Protein AF-A0A1Y4QYX8-F1 (afdb_monomer)

Foldseek 3Di:
DDDDPPPPPDDDDDDDDDDDDDDDPPPPVVVVVVVVLVVVLVVLLVVLLVQLCQQAPDPVSQWGAFPDDPVSLVVSVVSLVPRDDDPVCVVSSVVSVVSSVVSNLLVVLQVLLLQQFPGRQDGHLRGNPLTAGDPPDAPVSLVPRDQDPDPGPSSVSSVVSSVVSNQLNVLLVQLVVLLVVCVVPLEPVSLVSNVVSLVSHSDPVSSVVSVVSSVVSVVVNVVVVVVVVVVVVVVVVVVVVVVVVVVVPPDDDDDDDDDDDDDDDDDDDDDDDDDDDDDDDDDDDDDDYDDDDDDDDDDDDDDDDDDDDDDDDDDDDDDDDDDDDDDDDDDDDDDDDDDDDDDDDDD

Radius of gyration: 46.56 Å; Cα contacts (8 Å, |Δi|>4): 202; chains: 1; bounding box: 125×75×130 Å

Structure (mmCIF, N/CA/C/O backbone):
data_AF-A0A1Y4QYX8-F1
#
_entry.id   AF-A0A1Y4QYX8-F1
#
loop_
_atom_site.group_PDB
_atom_site.id
_atom_site.type_symbol
_atom_site.label_atom_id
_atom_site.label_alt_id
_atom_site.label_comp_id
_atom_site.label_asym_id
_atom_site.label_entity_id
_atom_site.label_seq_id
_atom_site.pdbx_PDB_ins_code
_atom_site.Cartn_x
_atom_site.Cartn_y
_atom_site.Cartn_z
_atom_site.occupancy
_atom_site.B_iso_or_equiv
_atom_site.auth_seq_id
_atom_site.auth_comp_id
_atom_site.auth_asym_id
_atom_site.auth_atom_id
_atom_site.pdbx_PDB_model_num
ATOM 1 N N . MET A 1 1 ? -15.051 -20.373 -19.021 1.00 32.06 1 MET A N 1
ATOM 2 C CA . MET A 1 1 ? -13.820 -20.565 -18.221 1.00 32.06 1 MET A CA 1
ATOM 3 C C . MET A 1 1 ? -12.663 -19.912 -18.971 1.00 32.06 1 MET A C 1
ATOM 5 O O . MET A 1 1 ? -12.301 -20.395 -20.036 1.00 32.06 1 MET A O 1
ATOM 9 N N . LYS A 1 2 ? -12.168 -18.753 -18.515 1.00 32.97 2 LYS A N 1
ATOM 10 C CA . LYS A 1 2 ? -11.068 -18.030 -19.179 1.00 32.97 2 LYS A CA 1
ATOM 11 C C . LYS A 1 2 ? -9.738 -18.603 -18.675 1.00 32.97 2 LYS A C 1
ATOM 13 O O . LYS A 1 2 ? -9.520 -18.661 -17.470 1.00 32.97 2 LYS A O 1
ATOM 18 N N . LYS A 1 3 ? -8.907 -19.108 -19.592 1.00 33.44 3 LYS A N 1
ATOM 19 C CA . LYS A 1 3 ? -7.617 -19.747 -19.292 1.00 33.44 3 LYS A CA 1
ATOM 20 C C . LYS A 1 3 ? -6.606 -18.681 -18.856 1.00 33.44 3 LYS A C 1
ATOM 22 O O . LYS A 1 3 ? -6.253 -17.813 -19.647 1.00 33.44 3 LYS A O 1
ATOM 27 N N . ASN A 1 4 ? -6.138 -18.767 -17.614 1.00 32.75 4 ASN A N 1
ATOM 28 C CA . ASN A 1 4 ? -5.045 -17.943 -17.101 1.00 32.75 4 ASN A CA 1
ATOM 29 C C . ASN A 1 4 ? -3.715 -18.590 -17.505 1.00 32.75 4 ASN A C 1
ATOM 31 O O . ASN A 1 4 ? -3.192 -19.445 -16.789 1.00 32.75 4 ASN A O 1
ATOM 35 N N . THR A 1 5 ? -3.185 -18.216 -18.668 1.00 34.97 5 THR A N 1
ATOM 36 C CA . THR A 1 5 ? -1.843 -18.630 -19.091 1.00 34.97 5 THR A CA 1
ATOM 37 C C . THR A 1 5 ? -0.822 -17.921 -18.206 1.00 34.97 5 THR A C 1
ATOM 39 O O . THR A 1 5 ? -0.594 -16.721 -18.339 1.00 34.97 5 THR A O 1
ATOM 42 N N . LYS A 1 6 ? -0.235 -18.660 -17.261 1.00 32.75 6 LYS A N 1
ATOM 43 C CA . LYS A 1 6 ? 0.924 -18.214 -16.487 1.00 32.75 6 LYS A CA 1
ATOM 44 C C . LYS A 1 6 ? 2.102 -18.107 -17.456 1.00 32.75 6 LYS A C 1
ATOM 46 O O . LYS A 1 6 ? 2.658 -19.125 -17.857 1.00 32.75 6 LYS A O 1
ATOM 51 N N . ILE A 1 7 ? 2.430 -16.892 -17.885 1.00 34.88 7 ILE A N 1
ATOM 52 C CA . ILE A 1 7 ? 3.626 -16.630 -18.686 1.00 34.88 7 ILE A CA 1
ATOM 53 C C . ILE A 1 7 ? 4.808 -16.720 -17.723 1.00 34.88 7 ILE A C 1
ATOM 55 O O . ILE A 1 7 ? 5.073 -15.796 -16.961 1.00 34.88 7 ILE A O 1
ATOM 59 N N . ALA A 1 8 ? 5.476 -17.872 -17.712 1.00 35.09 8 ALA A N 1
ATOM 60 C CA . ALA A 1 8 ? 6.787 -18.005 -17.100 1.00 35.09 8 ALA A CA 1
ATOM 61 C C . ALA A 1 8 ? 7.763 -17.147 -17.917 1.00 35.09 8 ALA A C 1
ATOM 63 O O . ALA A 1 8 ? 8.073 -17.468 -19.065 1.00 35.09 8 ALA A O 1
ATOM 64 N N . VAL A 1 9 ? 8.192 -16.018 -17.353 1.00 37.56 9 VAL A N 1
ATOM 65 C CA . VAL A 1 9 ? 9.172 -15.125 -17.976 1.00 37.56 9 VAL A CA 1
ATOM 66 C C . VAL A 1 9 ? 10.549 -15.776 -17.840 1.00 37.56 9 VAL A C 1
ATOM 68 O O . VAL A 1 9 ? 11.230 -15.647 -16.829 1.00 37.56 9 VAL A O 1
ATOM 71 N N . VAL A 1 10 ? 10.943 -16.545 -18.854 1.00 34.22 10 VAL A N 1
ATOM 72 C CA . VAL A 1 10 ? 12.311 -17.055 -18.994 1.00 34.22 10 VAL A CA 1
ATOM 73 C C . VAL A 1 10 ? 13.139 -15.959 -19.667 1.00 34.22 10 VAL A C 1
ATOM 75 O O . VAL A 1 10 ? 13.038 -15.740 -20.874 1.00 34.22 10 VAL A O 1
ATOM 78 N N . VAL A 1 11 ? 13.930 -15.231 -18.877 1.00 43.28 11 VAL A N 1
ATOM 79 C CA . VAL A 1 11 ? 14.851 -14.188 -19.357 1.00 43.28 11 VAL A CA 1
ATOM 80 C C . VAL A 1 11 ? 16.106 -14.855 -19.936 1.00 43.28 11 VAL A C 1
ATOM 82 O O . VAL A 1 11 ? 17.064 -15.147 -19.222 1.00 43.28 11 VAL A O 1
ATOM 85 N N . GLY A 1 12 ? 16.085 -15.137 -21.241 1.00 32.97 12 GLY A N 1
ATOM 86 C CA . GLY A 1 12 ? 17.238 -15.636 -21.994 1.00 32.97 12 GLY A CA 1
ATOM 87 C C . GLY A 1 12 ? 18.213 -14.511 -22.349 1.00 32.97 12 GLY A C 1
ATOM 88 O O . GLY A 1 12 ? 17.891 -13.636 -23.146 1.00 32.97 12 GLY A O 1
ATOM 89 N N . LEU A 1 13 ? 19.408 -14.549 -21.758 1.00 39.84 13 LEU A N 1
ATOM 90 C CA . LEU A 1 13 ? 20.518 -13.619 -21.986 1.00 39.84 13 LEU A CA 1
ATOM 91 C C . LEU A 1 13 ? 21.367 -14.146 -23.162 1.00 39.84 13 LEU A C 1
ATOM 93 O O . LEU A 1 13 ? 22.088 -15.127 -22.997 1.00 39.84 13 LEU A O 1
ATOM 97 N N . VAL A 1 14 ? 21.283 -13.532 -24.346 1.00 43.75 14 VAL A N 1
ATOM 98 C CA . VAL A 1 14 ? 22.173 -13.853 -25.481 1.00 43.75 14 VAL A CA 1
ATOM 99 C C . VAL A 1 14 ? 23.228 -12.758 -25.601 1.00 43.75 14 VAL A C 1
ATOM 101 O O . VAL A 1 14 ? 22.951 -11.649 -26.052 1.00 43.75 14 VAL A O 1
ATOM 104 N N . VAL A 1 15 ? 24.450 -13.071 -25.168 1.00 42.69 15 VAL A N 1
ATOM 105 C CA . VAL A 1 15 ? 25.626 -12.204 -25.301 1.00 42.69 15 VAL A CA 1
ATOM 106 C C . VAL A 1 15 ? 26.235 -12.432 -26.684 1.00 42.69 15 VAL A C 1
ATOM 108 O O . VAL A 1 15 ? 26.889 -13.445 -26.918 1.00 42.69 15 VAL A O 1
ATOM 111 N N . LEU A 1 16 ? 26.036 -11.495 -27.613 1.00 42.72 16 LEU A N 1
ATOM 112 C CA . LEU A 1 16 ? 26.807 -11.463 -28.859 1.00 42.72 16 LEU A CA 1
ATOM 113 C C . LEU A 1 16 ? 28.163 -10.794 -28.594 1.00 42.72 16 LEU A C 1
ATOM 115 O O . LEU A 1 16 ? 28.284 -9.564 -28.597 1.00 42.72 16 LEU A O 1
ATOM 119 N N . LEU A 1 17 ? 29.160 -11.641 -28.329 1.00 49.56 17 LEU A N 1
ATOM 120 C CA . LEU A 1 17 ? 30.585 -11.329 -28.404 1.00 49.56 17 LEU A CA 1
ATOM 121 C C . LEU A 1 17 ? 30.997 -11.209 -29.878 1.00 49.56 17 LEU A C 1
ATOM 123 O O . LEU A 1 17 ? 30.692 -12.088 -30.681 1.00 49.56 17 LEU A O 1
ATOM 127 N N . GLY A 1 18 ? 31.728 -10.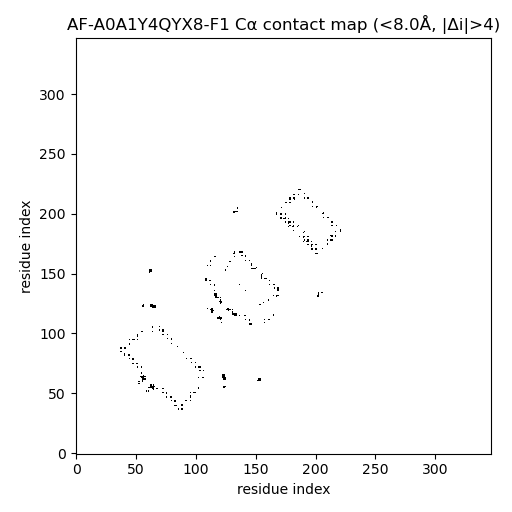150 -30.215 1.00 39.44 18 GLY A N 1
ATOM 128 C CA . GLY A 1 18 ? 32.409 -10.001 -31.498 1.00 39.44 18 GLY A CA 1
ATOM 129 C C . GLY A 1 18 ? 33.732 -9.277 -31.289 1.00 39.44 18 GLY A C 1
ATOM 130 O O . GLY A 1 18 ? 33.742 -8.074 -31.047 1.00 39.44 18 GLY A O 1
ATOM 131 N N . ALA A 1 19 ? 34.825 -10.038 -31.322 1.00 41.91 19 ALA A N 1
ATOM 132 C CA . ALA A 1 19 ? 36.205 -9.588 -31.192 1.00 41.91 19 ALA A CA 1
ATOM 133 C C . ALA A 1 19 ? 36.892 -9.484 -32.569 1.00 41.91 19 ALA A C 1
ATOM 135 O O . ALA A 1 19 ? 36.646 -10.321 -33.429 1.00 41.91 19 ALA A O 1
ATOM 136 N N . GLY A 1 20 ? 37.831 -8.535 -32.702 1.00 38.88 20 GLY A N 1
ATOM 137 C CA . GLY A 1 20 ? 39.150 -8.776 -33.316 1.00 38.88 20 GLY A CA 1
ATOM 138 C C . GLY A 1 20 ? 39.404 -8.427 -34.797 1.00 38.88 20 GLY A C 1
ATOM 139 O O . GLY A 1 20 ? 38.989 -9.159 -35.682 1.00 38.88 20 GLY A O 1
ATOM 140 N N . GLY A 1 21 ? 40.273 -7.421 -35.021 1.00 32.56 21 GLY A N 1
ATOM 141 C CA . GLY A 1 21 ? 41.549 -7.585 -35.757 1.00 32.56 21 GLY A CA 1
ATOM 142 C C . GLY A 1 21 ? 41.679 -7.113 -37.224 1.00 32.56 21 GLY A C 1
ATOM 143 O O . GLY A 1 21 ? 40.967 -7.593 -38.094 1.00 32.56 21 GLY A O 1
ATOM 144 N N . GLY A 1 22 ? 42.701 -6.278 -37.512 1.00 32.69 22 GLY A N 1
ATOM 145 C CA . GLY A 1 22 ? 43.362 -6.189 -38.837 1.00 32.69 22 GLY A CA 1
ATOM 146 C C . GLY A 1 22 ? 43.593 -4.779 -39.415 1.00 32.69 22 GLY A C 1
ATOM 147 O O . GLY A 1 22 ? 42.699 -4.194 -40.014 1.00 32.69 22 GLY A O 1
ATOM 148 N N . PHE A 1 23 ? 44.811 -4.247 -39.272 1.00 45.06 23 PHE A N 1
ATOM 149 C CA . PHE A 1 23 ? 45.269 -2.913 -39.698 1.00 45.06 23 PHE A CA 1
ATOM 150 C C . PHE A 1 23 ? 45.708 -2.938 -41.181 1.00 45.06 23 PHE A C 1
ATOM 152 O O . PHE A 1 23 ? 46.598 -3.713 -41.520 1.00 45.06 23 PHE A O 1
ATOM 159 N N . GLY A 1 24 ? 45.124 -2.114 -42.070 1.00 38.91 24 GLY A N 1
ATOM 160 C CA . GLY A 1 24 ? 45.625 -2.014 -43.459 1.00 38.91 24 GLY A CA 1
ATOM 161 C C . GLY A 1 24 ? 44.764 -1.340 -44.542 1.00 38.91 24 GLY A C 1
ATOM 162 O O . GLY A 1 24 ? 45.222 -1.254 -45.675 1.00 38.91 24 GLY A O 1
ATOM 163 N N . TYR A 1 25 ? 43.550 -0.846 -44.246 1.00 39.94 25 TYR A N 1
ATOM 164 C CA . TYR A 1 25 ? 42.665 -0.202 -45.246 1.00 39.94 25 TYR A CA 1
ATOM 165 C C . TYR A 1 25 ? 41.899 0.999 -44.633 1.00 39.94 25 TYR A C 1
ATOM 167 O O . TYR A 1 25 ? 40.693 0.982 -44.409 1.00 39.94 25 TYR A O 1
ATOM 175 N N . TYR A 1 26 ? 42.636 2.032 -44.225 1.00 47.34 26 TYR A N 1
ATOM 176 C CA . TYR A 1 26 ? 42.363 2.770 -42.979 1.00 47.34 26 TYR A CA 1
ATOM 177 C C . TYR A 1 26 ? 41.151 3.734 -42.934 1.00 47.34 26 TYR A C 1
ATOM 179 O O . TYR A 1 26 ? 40.677 4.002 -41.833 1.00 47.34 26 TYR A O 1
ATOM 187 N N . ASN A 1 27 ? 40.598 4.221 -44.056 1.00 50.03 27 ASN A N 1
ATOM 188 C CA . ASN A 1 27 ? 39.445 5.150 -44.022 1.00 50.03 27 ASN A CA 1
ATOM 189 C C . ASN A 1 27 ? 38.099 4.491 -44.360 1.00 50.03 27 ASN A C 1
ATOM 191 O O . ASN A 1 27 ? 37.153 4.626 -43.592 1.00 50.03 27 ASN A O 1
ATOM 195 N N . HIS A 1 28 ? 38.006 3.717 -45.444 1.00 49.22 28 HIS A N 1
ATOM 196 C CA . HIS A 1 28 ? 36.740 3.074 -45.823 1.00 49.22 28 HIS A CA 1
ATOM 197 C C . HIS A 1 28 ? 36.367 1.916 -44.880 1.00 49.22 28 HIS A C 1
ATOM 199 O O . HIS A 1 28 ? 35.193 1.707 -44.580 1.00 49.22 28 HIS A O 1
ATOM 205 N N . LEU A 1 29 ? 37.357 1.178 -44.358 1.00 51.94 29 LEU A N 1
ATOM 206 C CA . LEU A 1 29 ? 37.103 0.099 -43.400 1.00 51.94 29 LEU A CA 1
ATOM 207 C C . LEU A 1 29 ? 36.692 0.646 -42.028 1.00 51.94 29 LEU A C 1
ATOM 209 O O . LEU A 1 29 ? 35.837 0.047 -41.391 1.00 51.94 29 LEU A O 1
ATOM 213 N N . LYS A 1 30 ? 37.233 1.800 -41.599 1.00 53.78 30 LYS A N 1
ATOM 214 C CA . LYS A 1 30 ? 36.770 2.485 -40.380 1.00 53.78 30 LYS A CA 1
ATOM 215 C C . LYS A 1 30 ? 35.318 2.912 -40.515 1.00 53.78 30 LYS A C 1
ATOM 217 O O . LYS A 1 30 ? 34.541 2.662 -39.608 1.00 53.78 30 LYS A O 1
ATOM 222 N N . THR A 1 31 ? 34.929 3.488 -41.649 1.00 62.09 31 THR A N 1
ATOM 223 C CA . THR A 1 31 ? 33.531 3.865 -41.881 1.00 62.09 31 THR A CA 1
ATOM 224 C C . THR A 1 31 ? 32.600 2.651 -41.830 1.00 62.09 31 THR A C 1
ATOM 226 O O . THR A 1 31 ? 31.567 2.715 -41.172 1.00 62.09 31 THR A O 1
ATOM 229 N N . GLU A 1 32 ? 32.963 1.525 -42.450 1.00 65.50 32 GLU A N 1
ATOM 230 C CA . GLU A 1 32 ? 32.127 0.316 -42.434 1.00 65.50 32 GLU A CA 1
ATOM 231 C C . GLU A 1 32 ? 32.144 -0.424 -41.084 1.00 65.50 32 GLU A C 1
ATOM 233 O O . GLU A 1 32 ? 31.101 -0.900 -40.644 1.00 65.50 32 GLU A O 1
ATOM 238 N N . GLN A 1 33 ? 33.277 -0.472 -40.376 1.00 65.31 33 GLN A N 1
ATOM 239 C CA . GLN A 1 33 ? 33.357 -1.030 -39.020 1.00 65.31 33 GLN A CA 1
ATOM 240 C C . GLN A 1 33 ? 32.565 -0.188 -38.021 1.00 65.31 33 GLN A C 1
ATOM 242 O O . GLN A 1 33 ? 31.784 -0.743 -37.254 1.00 65.31 33 GLN A O 1
ATOM 247 N N . THR A 1 34 ? 32.680 1.140 -38.086 1.00 70.00 34 THR A N 1
ATOM 248 C CA . THR A 1 34 ? 31.870 2.054 -37.276 1.00 70.00 34 THR A CA 1
ATOM 249 C C . THR A 1 34 ? 30.385 1.889 -37.600 1.00 70.00 34 THR A C 1
ATOM 251 O O . THR A 1 34 ? 29.581 1.760 -36.684 1.00 70.00 34 THR A O 1
ATOM 254 N N . LYS A 1 35 ? 29.990 1.787 -38.878 1.00 76.38 35 LYS A N 1
ATOM 255 C CA . LYS A 1 35 ? 28.591 1.500 -39.254 1.00 76.38 35 LYS A CA 1
ATOM 256 C C . LYS A 1 35 ? 28.102 0.150 -38.722 1.00 76.38 35 LYS A C 1
ATOM 258 O O . LYS A 1 35 ? 26.963 0.050 -38.270 1.00 76.38 35 LYS A O 1
ATOM 263 N N . GLN A 1 36 ? 28.928 -0.897 -38.770 1.00 78.81 36 GLN A N 1
ATOM 264 C CA . GLN A 1 36 ? 28.571 -2.212 -38.231 1.00 78.81 36 GLN A CA 1
ATOM 265 C C . GLN A 1 36 ? 28.462 -2.203 -36.703 1.00 78.81 36 GLN A C 1
ATOM 267 O O . GLN A 1 36 ? 27.529 -2.801 -36.168 1.00 78.81 36 GLN A O 1
ATOM 272 N N . GLU A 1 37 ? 29.353 -1.497 -36.007 1.00 77.25 37 GLU A N 1
ATOM 273 C CA . GLU A 1 37 ? 29.303 -1.317 -34.554 1.00 77.25 37 GLU A CA 1
ATOM 274 C C . GLU A 1 37 ? 28.044 -0.544 -34.143 1.00 77.25 37 GLU A C 1
ATOM 276 O O . GLU A 1 37 ? 27.279 -1.032 -33.312 1.00 77.25 37 GLU A O 1
ATOM 281 N N . ILE A 1 38 ? 27.739 0.572 -34.816 1.00 80.62 38 ILE A N 1
ATOM 282 C CA . ILE A 1 38 ? 26.502 1.341 -34.609 1.00 80.62 38 ILE A CA 1
ATOM 283 C C . ILE A 1 38 ? 25.270 0.466 -34.861 1.00 80.62 38 ILE A C 1
ATOM 285 O O . ILE A 1 38 ? 24.325 0.473 -34.072 1.00 80.62 38 ILE A O 1
ATOM 289 N N . LYS A 1 39 ? 25.264 -0.335 -35.934 1.00 85.56 39 LYS A N 1
ATOM 290 C CA . LYS A 1 39 ? 24.153 -1.245 -36.244 1.00 85.56 39 LYS A CA 1
ATOM 291 C C . LYS A 1 39 ? 23.988 -2.324 -35.173 1.00 85.56 39 LYS A C 1
ATOM 293 O O . LYS A 1 39 ? 22.857 -2.635 -34.799 1.00 85.56 39 LYS A O 1
ATOM 298 N N . LEU A 1 40 ? 25.085 -2.887 -34.670 1.00 86.06 40 LEU A N 1
ATOM 299 C CA . LEU A 1 40 ? 25.061 -3.882 -33.600 1.00 86.06 40 LEU A CA 1
ATOM 300 C C . LEU A 1 40 ? 24.530 -3.279 -32.295 1.00 86.06 40 LEU A C 1
ATOM 302 O O . LEU A 1 40 ? 23.665 -3.872 -31.654 1.00 86.06 40 LEU A O 1
ATOM 306 N N . GLU A 1 41 ? 25.006 -2.096 -31.917 1.00 85.94 41 GLU A N 1
ATOM 307 C CA . GLU A 1 41 ? 24.527 -1.375 -30.738 1.00 85.94 41 GLU A CA 1
ATOM 308 C C . GLU A 1 41 ? 23.063 -0.951 -30.878 1.00 85.94 41 GLU A C 1
ATOM 310 O O . GLU A 1 41 ? 22.296 -1.105 -29.932 1.00 85.94 41 GLU A O 1
ATOM 315 N N . SER A 1 42 ? 22.633 -0.537 -32.072 1.00 86.62 42 SER A N 1
ATOM 316 C CA . SER A 1 42 ? 21.224 -0.275 -32.385 1.00 86.62 42 SER A CA 1
ATOM 317 C C . SER A 1 42 ? 20.355 -1.519 -32.174 1.00 86.62 42 SER A C 1
ATOM 319 O O . SER A 1 42 ? 19.280 -1.435 -31.579 1.00 86.62 42 SER A O 1
ATOM 321 N N . LEU A 1 43 ? 20.813 -2.696 -32.617 1.00 88.94 43 LEU A N 1
ATOM 322 C CA . LEU A 1 43 ? 20.100 -3.960 -32.404 1.00 88.94 43 LEU A CA 1
ATOM 323 C C . LEU A 1 43 ? 20.039 -4.341 -30.923 1.00 88.94 43 LEU A C 1
ATOM 325 O O . LEU A 1 43 ? 18.961 -4.689 -30.442 1.00 88.94 43 LEU A O 1
ATOM 329 N N . LYS A 1 44 ? 21.158 -4.230 -30.195 1.00 90.00 44 LYS A N 1
ATOM 330 C CA . LYS A 1 44 ? 21.196 -4.457 -28.741 1.00 90.00 44 LYS A CA 1
ATOM 331 C C . LYS A 1 44 ? 20.228 -3.522 -28.023 1.00 90.00 44 LYS A C 1
ATOM 333 O O . LYS A 1 44 ? 19.441 -3.963 -27.195 1.00 90.00 44 LYS A O 1
ATOM 338 N N . LEU A 1 45 ? 20.222 -2.245 -28.387 1.00 90.31 45 LEU A N 1
ATOM 339 C CA . LEU A 1 45 ? 19.356 -1.251 -27.774 1.00 90.31 45 LEU A CA 1
ATOM 340 C C . LEU A 1 45 ? 17.871 -1.501 -28.070 1.00 90.31 45 LEU A C 1
ATOM 342 O O . LEU A 1 45 ? 17.047 -1.378 -27.169 1.00 90.31 45 LEU A O 1
ATOM 346 N N . LYS A 1 46 ? 17.523 -1.939 -29.287 1.00 91.75 46 LYS A N 1
ATOM 347 C CA . LYS A 1 46 ? 16.158 -2.387 -29.623 1.00 91.75 46 LYS A CA 1
ATOM 348 C C . LYS A 1 46 ? 15.738 -3.614 -28.814 1.00 91.75 46 LYS A C 1
ATOM 350 O O . LYS A 1 46 ? 14.595 -3.684 -28.369 1.00 91.75 46 LYS A O 1
ATOM 355 N N . GLN A 1 47 ? 16.640 -4.572 -28.607 1.00 92.00 47 GLN A N 1
ATOM 356 C CA . GLN A 1 47 ? 16.374 -5.739 -27.759 1.00 92.00 47 GLN A CA 1
ATOM 357 C C . GLN A 1 47 ? 16.146 -5.324 -26.301 1.00 92.00 47 GLN A C 1
ATOM 359 O O . GLN A 1 47 ? 15.164 -5.753 -25.699 1.00 92.00 47 GLN A O 1
ATOM 364 N N . LEU A 1 48 ? 16.979 -4.426 -25.769 1.00 94.62 48 LEU A N 1
ATOM 365 C CA . LEU A 1 48 ? 16.810 -3.871 -24.425 1.00 94.62 48 LEU A CA 1
ATOM 366 C C . LEU A 1 48 ? 15.496 -3.089 -24.307 1.00 94.62 48 LEU A C 1
ATOM 368 O O . LEU A 1 48 ? 14.771 -3.263 -23.336 1.00 94.62 48 LEU A O 1
ATOM 372 N N . GLN A 1 49 ? 15.112 -2.305 -25.318 1.00 94.75 49 GLN A N 1
ATOM 373 C CA . GLN A 1 49 ? 13.811 -1.627 -25.353 1.00 94.75 49 GLN A CA 1
ATOM 374 C C . GLN A 1 49 ? 12.645 -2.627 -25.300 1.00 94.75 49 GLN A C 1
ATOM 376 O O . GLN A 1 49 ? 11.673 -2.412 -24.576 1.00 94.75 49 GLN A O 1
ATOM 381 N N . GLN A 1 50 ? 12.733 -3.742 -26.032 1.00 94.38 50 GLN A N 1
ATOM 382 C CA . GLN A 1 50 ? 11.739 -4.817 -25.960 1.00 94.38 50 GLN A CA 1
ATOM 383 C C . GLN A 1 50 ? 11.709 -5.489 -24.584 1.00 94.38 50 GLN A C 1
ATOM 385 O O . GLN A 1 50 ? 10.630 -5.841 -24.114 1.00 94.38 50 GLN A O 1
ATOM 390 N N . GLU A 1 51 ? 12.859 -5.664 -23.936 1.00 94.25 51 GLU A N 1
ATOM 391 C CA . GLU A 1 51 ? 12.950 -6.214 -22.583 1.00 94.25 51 GLU A CA 1
ATOM 392 C C . GLU A 1 51 ? 12.320 -5.273 -21.551 1.00 94.25 51 GLU A C 1
ATOM 394 O O . GLU A 1 51 ? 11.460 -5.703 -20.787 1.00 94.25 51 GLU A O 1
ATOM 399 N N . VAL A 1 52 ? 12.615 -3.972 -21.619 1.00 97.06 52 VAL A N 1
ATOM 400 C CA . VAL A 1 52 ? 11.969 -2.957 -20.772 1.00 97.06 52 VAL A CA 1
ATOM 401 C C . VAL A 1 52 ? 10.460 -2.911 -21.007 1.00 97.06 52 VAL A C 1
ATOM 403 O O . VAL A 1 52 ? 9.691 -2.805 -20.056 1.00 97.06 52 VAL A O 1
ATOM 406 N N . ASN A 1 53 ? 9.991 -3.061 -22.249 1.00 96.44 53 ASN A N 1
ATOM 407 C CA . ASN A 1 53 ? 8.553 -3.129 -22.525 1.00 96.44 53 ASN A CA 1
ATOM 408 C C . ASN A 1 53 ? 7.875 -4.341 -21.854 1.00 96.44 53 ASN A C 1
ATOM 410 O O . ASN A 1 53 ? 6.700 -4.243 -21.507 1.00 96.44 53 ASN A O 1
ATOM 414 N N . LYS A 1 54 ? 8.595 -5.450 -21.621 1.00 96.56 54 LYS A N 1
ATOM 415 C CA . LYS A 1 54 ? 8.081 -6.619 -20.877 1.00 96.56 54 LYS A CA 1
ATOM 416 C C . LYS A 1 54 ? 8.003 -6.387 -19.368 1.00 96.56 54 LYS A C 1
ATOM 418 O O . LYS A 1 54 ? 7.331 -7.158 -18.694 1.00 96.56 54 LYS A O 1
ATOM 423 N N . PHE A 1 55 ? 8.652 -5.351 -18.833 1.00 98.44 55 PHE A N 1
ATOM 424 C CA . PHE A 1 55 ? 8.488 -4.949 -17.431 1.00 98.44 55 PHE A CA 1
ATOM 425 C C . PHE A 1 55 ? 7.144 -4.279 -17.158 1.00 98.44 55 PHE A C 1
ATOM 427 O O . PHE A 1 55 ? 6.795 -4.072 -15.999 1.00 98.44 55 PHE A O 1
ATOM 434 N N . TYR A 1 56 ? 6.366 -3.992 -18.199 1.00 98.19 56 TYR A N 1
ATOM 435 C CA . TYR A 1 56 ? 4.981 -3.567 -18.089 1.00 98.19 56 TYR A CA 1
ATOM 436 C C . TYR A 1 56 ? 4.042 -4.734 -18.394 1.00 98.19 56 TYR A C 1
ATOM 438 O O . TYR A 1 56 ? 4.320 -5.564 -19.257 1.00 98.19 56 TYR A O 1
ATOM 446 N N . GLU A 1 57 ? 2.886 -4.787 -17.732 1.00 96.81 57 GLU A N 1
ATOM 447 C CA . GLU A 1 57 ? 1.889 -5.832 -18.020 1.00 96.81 57 GLU A CA 1
ATOM 448 C C . GLU A 1 57 ? 1.185 -5.609 -19.366 1.00 96.81 57 GLU A C 1
ATOM 450 O O . GLU A 1 57 ? 0.617 -6.534 -19.945 1.00 96.81 57 GLU A O 1
ATOM 455 N N . SER A 1 58 ? 1.212 -4.381 -19.890 1.00 95.06 58 SER A N 1
ATOM 456 C CA . SER A 1 58 ? 0.635 -4.067 -21.194 1.00 95.06 58 SER A CA 1
ATOM 457 C C . SER A 1 58 ? 1.321 -2.883 -21.869 1.00 95.06 58 SER A C 1
ATOM 459 O O . SER A 1 58 ? 1.997 -2.082 -21.225 1.00 95.06 58 SER A O 1
ATOM 461 N N . ASN A 1 59 ? 1.034 -2.705 -23.160 1.00 93.12 59 ASN A N 1
ATOM 462 C CA . ASN A 1 59 ? 1.519 -1.579 -23.964 1.00 93.12 59 ASN A CA 1
ATOM 463 C C . ASN A 1 59 ? 1.063 -0.202 -23.456 1.00 93.12 59 ASN A C 1
ATOM 465 O O . ASN A 1 59 ? 1.652 0.800 -23.845 1.00 93.12 59 ASN A O 1
ATOM 469 N N . LYS A 1 60 ? 0.034 -0.133 -22.597 1.00 93.38 60 LYS A N 1
ATOM 470 C CA . LYS A 1 60 ? -0.378 1.125 -21.951 1.00 93.38 60 LYS A CA 1
ATOM 471 C C . LYS A 1 60 ? 0.630 1.609 -20.912 1.00 93.38 60 LYS A C 1
ATOM 473 O O . LYS A 1 60 ? 0.599 2.775 -20.556 1.00 93.38 60 LYS A O 1
ATOM 478 N N . LYS A 1 61 ? 1.500 0.716 -20.423 1.00 94.75 61 LYS A N 1
ATOM 479 C CA . LYS A 1 61 ? 2.539 1.003 -19.422 1.00 94.75 61 LYS A CA 1
ATOM 480 C C . LYS A 1 61 ? 2.021 1.557 -18.086 1.00 94.75 61 LYS A C 1
ATOM 482 O O . LYS A 1 61 ? 2.802 2.024 -17.266 1.00 94.75 61 LYS A O 1
ATOM 487 N N . ASP A 1 62 ? 0.719 1.428 -17.826 1.00 94.88 62 ASP A N 1
ATOM 488 C CA . ASP A 1 62 ? 0.123 1.833 -16.553 1.00 94.88 62 ASP A CA 1
ATOM 489 C C . ASP A 1 62 ? 0.700 0.994 -15.401 1.00 94.88 62 ASP A C 1
ATOM 491 O O . ASP A 1 62 ? 1.245 1.538 -14.443 1.00 94.88 62 ASP A O 1
ATOM 495 N N . PHE A 1 63 ? 0.626 -0.337 -15.520 1.00 97.81 63 PHE A N 1
ATOM 496 C CA . PHE A 1 63 ? 1.054 -1.298 -14.500 1.00 97.81 63 PHE A CA 1
ATOM 497 C C . PHE A 1 63 ? 2.308 -2.067 -14.916 1.00 97.81 63 PHE A C 1
ATOM 499 O O . PHE A 1 63 ? 2.499 -2.389 -16.094 1.00 97.81 63 PHE A O 1
ATOM 506 N N . LEU A 1 64 ? 3.121 -2.413 -13.918 1.00 98.19 64 LEU A N 1
ATOM 507 C CA . LEU A 1 64 ? 4.270 -3.302 -14.068 1.00 98.19 64 LEU A CA 1
ATOM 508 C C . LEU A 1 64 ? 3.831 -4.735 -14.362 1.00 98.19 64 LEU A C 1
ATOM 510 O O . LEU A 1 64 ? 2.700 -5.110 -14.081 1.00 98.19 64 LEU A O 1
ATOM 514 N N . ALA A 1 65 ? 4.722 -5.548 -14.912 1.00 98.00 65 ALA A N 1
ATOM 515 C CA . ALA A 1 65 ? 4.494 -6.974 -15.057 1.00 98.00 65 ALA A CA 1
ATOM 516 C C . ALA A 1 65 ? 4.344 -7.652 -13.688 1.00 98.00 65 ALA A C 1
ATOM 518 O O . ALA A 1 65 ? 4.867 -7.191 -12.667 1.00 98.00 65 ALA A O 1
ATOM 519 N N . LYS A 1 66 ? 3.617 -8.770 -13.675 1.00 96.94 66 LYS A N 1
ATOM 520 C CA . LYS A 1 66 ? 3.437 -9.569 -12.463 1.00 96.94 66 LYS A CA 1
ATOM 521 C C . LYS A 1 66 ? 4.765 -10.122 -11.982 1.00 96.94 66 LYS A C 1
ATOM 523 O O . LYS A 1 66 ? 5.565 -10.591 -12.785 1.00 96.94 66 LYS A O 1
ATOM 528 N N . ASP A 1 67 ? 4.946 -10.087 -10.668 1.00 95.38 67 ASP A N 1
ATOM 529 C CA . ASP A 1 67 ? 6.103 -10.646 -9.970 1.00 95.38 67 ASP A CA 1
ATOM 530 C C . ASP A 1 67 ? 7.464 -10.090 -10.446 1.00 95.38 67 ASP A C 1
ATOM 532 O O . ASP A 1 67 ? 8.494 -10.718 -10.199 1.00 95.38 67 ASP A O 1
ATOM 536 N N . LEU A 1 68 ? 7.476 -8.912 -11.093 1.00 96.38 68 LEU A N 1
ATOM 537 C CA . LEU A 1 68 ? 8.695 -8.234 -11.539 1.00 96.38 68 LEU A CA 1
ATOM 538 C C . LEU A 1 68 ? 9.629 -7.971 -10.356 1.00 96.38 68 LEU A C 1
ATOM 540 O O . LEU A 1 68 ? 9.227 -7.378 -9.349 1.00 96.38 68 LEU A O 1
ATOM 544 N N . LYS A 1 69 ? 10.895 -8.362 -10.504 1.00 95.62 69 LYS A N 1
ATOM 545 C CA . LYS A 1 69 ? 11.910 -8.207 -9.463 1.00 95.62 69 LYS A CA 1
ATOM 546 C C . LYS A 1 69 ? 12.842 -7.037 -9.742 1.00 95.62 69 LYS A C 1
ATOM 548 O O . LYS A 1 69 ? 13.156 -6.716 -10.887 1.00 95.62 69 LYS A O 1
ATOM 553 N N . LYS A 1 70 ? 13.357 -6.431 -8.671 1.00 94.81 70 LYS A N 1
ATOM 554 C CA . LYS A 1 70 ? 14.301 -5.305 -8.755 1.00 94.81 70 LYS A CA 1
ATOM 555 C C . LYS A 1 70 ? 15.588 -5.704 -9.473 1.00 94.81 70 LYS A C 1
ATOM 557 O O . LYS A 1 70 ? 16.142 -4.914 -10.230 1.00 94.81 70 LYS A O 1
ATOM 562 N N . GLU A 1 71 ? 16.036 -6.939 -9.276 1.00 94.81 71 GLU A N 1
ATOM 563 C CA . GLU A 1 71 ? 17.254 -7.479 -9.875 1.00 94.81 71 GLU A CA 1
ATOM 564 C C . GLU A 1 71 ? 17.159 -7.559 -11.405 1.00 94.81 71 GLU A C 1
ATOM 566 O O . GLU A 1 71 ? 18.156 -7.337 -12.090 1.00 94.81 71 GLU A O 1
ATOM 571 N N . GLU A 1 72 ? 15.968 -7.833 -11.948 1.00 94.75 72 GLU A N 1
ATOM 572 C CA . GLU A 1 72 ? 15.729 -7.873 -13.396 1.00 94.75 72 GLU A CA 1
ATOM 573 C C . GLU A 1 72 ? 15.853 -6.475 -14.007 1.00 94.75 72 GLU A C 1
ATOM 575 O O . GLU A 1 72 ? 16.528 -6.300 -15.020 1.00 94.75 72 GLU A O 1
ATOM 580 N N . VAL A 1 73 ? 15.286 -5.464 -13.341 1.00 97.06 73 VAL A N 1
ATOM 581 C CA . VAL A 1 73 ? 15.364 -4.062 -13.777 1.00 97.06 73 VAL A CA 1
ATOM 582 C C . VAL A 1 73 ? 16.807 -3.553 -13.734 1.00 97.06 73 VAL A C 1
ATOM 584 O O . VAL A 1 73 ? 17.298 -3.015 -14.724 1.00 97.06 73 VAL A O 1
ATOM 587 N N . VAL A 1 74 ? 17.520 -3.798 -12.628 1.00 95.31 74 VAL A N 1
ATOM 588 C CA . VAL A 1 74 ? 18.927 -3.390 -12.450 1.00 95.31 74 VAL A CA 1
ATOM 589 C C . VAL A 1 74 ? 19.843 -4.047 -13.484 1.00 95.31 74 VAL A C 1
ATOM 591 O O . VAL A 1 74 ? 20.807 -3.437 -13.946 1.00 95.31 74 VAL A O 1
ATOM 594 N N . LYS A 1 75 ? 19.570 -5.299 -13.861 1.00 95.50 75 LYS A N 1
ATOM 595 C CA . LYS A 1 75 ? 20.342 -5.999 -14.891 1.00 95.50 75 LYS A CA 1
ATOM 596 C C . LYS A 1 75 ? 20.216 -5.310 -16.251 1.00 95.50 75 LYS A C 1
ATOM 598 O O . LYS A 1 75 ? 21.236 -5.078 -16.895 1.00 95.50 75 LYS A O 1
ATOM 603 N N . VAL A 1 76 ? 18.997 -4.956 -16.660 1.00 95.06 76 VAL A N 1
ATOM 604 C CA . VAL A 1 76 ? 18.756 -4.259 -17.933 1.00 95.06 76 VAL A CA 1
ATOM 605 C C . VAL A 1 76 ? 19.318 -2.838 -17.897 1.00 95.06 76 VAL A C 1
ATOM 607 O O . VAL A 1 76 ? 19.909 -2.397 -18.878 1.00 95.06 76 VAL A O 1
ATOM 610 N N . GLU A 1 77 ? 19.229 -2.143 -16.760 1.00 94.56 77 GLU A N 1
ATOM 611 C CA . GLU A 1 77 ? 19.839 -0.819 -16.569 1.00 94.56 77 GLU A CA 1
ATOM 612 C C . GLU A 1 77 ? 21.353 -0.835 -16.823 1.00 94.56 77 GLU A C 1
ATOM 614 O O . GLU A 1 77 ? 21.847 -0.045 -17.628 1.00 94.56 77 GLU A O 1
ATOM 619 N N . LYS A 1 78 ? 22.070 -1.815 -16.257 1.00 94.25 78 LYS A N 1
ATOM 620 C CA . LYS A 1 78 ? 23.507 -2.004 -16.517 1.00 94.25 78 LYS A CA 1
ATOM 621 C C . LYS A 1 78 ? 23.809 -2.255 -17.996 1.00 94.25 78 LYS A C 1
ATOM 623 O O . LYS A 1 78 ? 24.718 -1.643 -18.546 1.00 94.25 78 LYS A O 1
ATOM 628 N N . GLN A 1 79 ? 23.028 -3.112 -18.657 1.00 93.06 79 GLN A N 1
ATOM 629 C CA . GLN A 1 79 ? 23.219 -3.403 -20.083 1.00 93.06 79 GLN A CA 1
ATOM 630 C C . GLN A 1 79 ? 22.979 -2.174 -20.968 1.00 93.06 79 GLN A C 1
ATOM 632 O O . GLN A 1 79 ? 23.668 -1.996 -21.970 1.00 93.06 79 GLN A O 1
ATOM 637 N N . VAL A 1 80 ? 22.020 -1.315 -20.609 1.00 93.50 80 VAL A N 1
ATOM 638 C CA . VAL A 1 80 ? 21.778 -0.045 -21.309 1.00 93.50 80 VAL A CA 1
ATOM 639 C C . VAL A 1 80 ? 22.945 0.915 -21.097 1.00 93.50 80 VAL A C 1
ATOM 641 O O . VAL A 1 80 ? 23.364 1.579 -22.047 1.00 93.50 80 VAL A O 1
ATOM 644 N N . ASP A 1 81 ? 23.497 0.990 -19.887 1.00 91.50 81 ASP A N 1
ATOM 645 C CA . ASP A 1 81 ? 24.648 1.844 -19.589 1.00 91.50 81 ASP A CA 1
ATOM 646 C C . ASP A 1 81 ? 25.893 1.466 -20.398 1.00 91.50 81 ASP A C 1
ATOM 648 O O . ASP A 1 81 ? 26.555 2.371 -20.912 1.00 91.50 81 ASP A O 1
ATOM 652 N N . GLU A 1 82 ? 26.130 0.169 -20.613 1.00 90.62 82 GLU A N 1
ATOM 653 C CA . GLU A 1 82 ? 27.250 -0.380 -21.395 1.00 90.62 82 GLU A CA 1
ATOM 654 C C . GLU A 1 82 ? 27.195 -0.075 -22.908 1.00 90.62 82 GLU A C 1
ATOM 656 O O . GLU A 1 82 ? 28.222 -0.176 -23.581 1.00 90.62 82 GLU A O 1
ATOM 661 N N . ILE A 1 83 ? 26.040 0.316 -23.467 1.00 85.62 83 ILE A N 1
ATOM 662 C CA . ILE A 1 83 ? 25.926 0.696 -24.891 1.00 85.62 83 ILE A CA 1
ATOM 663 C C . ILE A 1 83 ? 26.745 1.962 -25.159 1.00 85.62 83 ILE A C 1
ATOM 665 O O . ILE A 1 83 ? 26.501 2.988 -24.511 1.00 85.62 83 ILE A O 1
ATOM 669 N N . LYS A 1 84 ? 27.675 1.949 -26.123 1.00 82.00 84 LYS A N 1
ATOM 670 C CA . LYS A 1 84 ? 28.437 3.159 -26.447 1.00 82.00 84 LYS A CA 1
ATOM 671 C C . LYS A 1 84 ? 27.513 4.202 -27.067 1.00 82.00 84 LYS A C 1
ATOM 673 O O . LYS A 1 84 ? 26.532 3.908 -27.747 1.00 82.00 84 LYS A O 1
ATOM 678 N N . VAL A 1 85 ? 27.791 5.460 -26.749 1.00 74.56 85 VAL A N 1
ATOM 679 C CA . VAL A 1 85 ? 26.955 6.580 -27.174 1.00 74.56 85 VAL A CA 1
ATOM 680 C C . VAL A 1 85 ? 27.569 7.206 -28.414 1.00 74.56 85 VAL A C 1
ATOM 682 O O . VAL A 1 85 ? 28.742 7.565 -28.429 1.00 74.56 85 VAL A O 1
ATOM 685 N N . ASN A 1 86 ? 26.746 7.361 -29.440 1.00 79.88 86 ASN A N 1
ATOM 686 C CA . ASN A 1 86 ? 26.993 8.221 -30.588 1.00 79.88 86 ASN A CA 1
ATOM 687 C C . ASN A 1 86 ? 25.715 9.035 -30.857 1.00 79.88 86 ASN A C 1
ATOM 689 O O . ASN A 1 86 ? 24.664 8.765 -30.261 1.00 79.88 86 ASN A O 1
ATOM 693 N N . ALA A 1 87 ? 25.793 10.039 -31.731 1.00 81.75 87 ALA A N 1
ATOM 694 C CA . ALA A 1 87 ? 24.666 10.931 -32.005 1.00 81.75 87 ALA A CA 1
ATOM 695 C C . ALA A 1 87 ? 23.397 10.181 -32.460 1.00 81.75 87 ALA A C 1
ATOM 697 O O . ALA A 1 87 ? 22.301 10.535 -32.032 1.00 81.75 87 ALA A O 1
ATOM 698 N N . GLU A 1 88 ? 23.536 9.104 -33.241 1.00 82.00 88 GLU A N 1
ATOM 699 C CA . GLU A 1 88 ? 22.405 8.320 -33.759 1.00 82.00 88 GLU A CA 1
ATOM 700 C C . GLU A 1 88 ? 21.706 7.484 -32.674 1.00 82.00 88 GLU A C 1
ATOM 702 O O . GLU A 1 88 ? 20.487 7.325 -32.697 1.00 82.00 88 GLU A O 1
ATOM 707 N N . LEU A 1 89 ? 22.454 6.952 -31.700 1.00 84.56 89 LEU A N 1
ATOM 708 C CA . LEU A 1 89 ? 21.910 6.069 -30.657 1.00 84.56 89 LEU A CA 1
ATOM 709 C C . LEU A 1 89 ? 21.463 6.807 -29.390 1.00 84.56 89 LEU A C 1
ATOM 711 O O . LEU A 1 89 ? 20.705 6.252 -28.590 1.00 84.56 89 LEU A O 1
ATOM 715 N N . THR A 1 90 ? 21.913 8.050 -29.199 1.00 88.88 90 THR A N 1
ATOM 716 C CA . THR A 1 90 ? 21.608 8.856 -28.005 1.00 88.88 90 THR A CA 1
ATOM 717 C C . THR A 1 90 ? 20.101 8.984 -27.736 1.00 88.88 90 THR A C 1
ATOM 719 O O . THR A 1 90 ? 19.693 8.721 -26.599 1.00 88.88 90 THR A O 1
ATOM 722 N N . PRO A 1 91 ? 19.239 9.315 -28.724 1.00 91.31 91 PRO A N 1
ATOM 723 C CA . PRO A 1 91 ? 17.807 9.478 -28.473 1.00 91.31 91 PRO A CA 1
ATOM 724 C C . PRO A 1 91 ? 17.147 8.186 -27.983 1.00 91.31 91 PRO A C 1
ATOM 726 O O . PRO A 1 91 ? 16.471 8.185 -26.954 1.00 91.31 91 PRO A O 1
ATOM 729 N N . THR A 1 92 ? 17.404 7.063 -28.660 1.00 90.25 92 THR A N 1
ATOM 730 C CA . THR A 1 92 ? 16.850 5.761 -28.267 1.00 90.25 92 THR A CA 1
ATOM 731 C C . THR A 1 92 ? 17.393 5.310 -26.910 1.00 90.25 92 THR A C 1
ATOM 733 O O . THR A 1 92 ? 16.641 4.770 -26.102 1.00 90.25 92 THR A O 1
ATOM 736 N N . LYS A 1 93 ? 18.673 5.566 -26.600 1.00 93.38 93 LYS A N 1
ATOM 737 C CA . LYS A 1 93 ? 19.253 5.189 -25.300 1.00 93.38 93 LYS A CA 1
ATOM 738 C C . LYS A 1 93 ? 18.573 5.951 -24.169 1.00 93.38 93 LYS A C 1
ATOM 740 O O . LYS A 1 93 ? 18.233 5.355 -23.148 1.00 93.38 93 LYS A O 1
ATOM 745 N N . ASN A 1 94 ? 18.318 7.240 -24.372 1.00 95.25 94 ASN A N 1
ATOM 746 C CA . ASN A 1 94 ? 17.596 8.069 -23.413 1.00 95.25 94 ASN A CA 1
ATOM 747 C C . ASN A 1 94 ? 16.141 7.617 -23.238 1.00 95.25 94 ASN A C 1
ATOM 749 O O . ASN A 1 94 ? 15.654 7.585 -22.111 1.00 95.25 94 ASN A O 1
ATOM 753 N N . GLU A 1 95 ? 15.460 7.206 -24.311 1.00 95.19 95 GLU A N 1
ATOM 754 C CA . GLU A 1 95 ? 14.108 6.641 -24.225 1.00 95.19 95 GLU A CA 1
ATOM 755 C C . GLU A 1 95 ? 14.078 5.383 -23.343 1.00 95.19 95 GLU A C 1
ATOM 757 O O . GLU A 1 95 ? 13.266 5.287 -22.419 1.00 95.19 95 GLU A O 1
ATOM 762 N N . VAL A 1 96 ? 15.008 4.447 -23.569 1.00 96.44 96 VAL A N 1
ATOM 763 C CA . VAL A 1 96 ? 15.114 3.219 -22.768 1.00 96.44 96 VAL A CA 1
ATOM 764 C C . VAL A 1 96 ? 15.444 3.540 -21.306 1.00 96.44 96 VAL A C 1
ATOM 766 O O . VAL A 1 96 ? 14.815 2.985 -20.405 1.00 96.44 96 VAL A O 1
ATOM 769 N N . LYS A 1 97 ? 16.364 4.480 -21.047 1.00 97.00 97 LYS A N 1
ATOM 770 C CA . LYS A 1 97 ? 16.684 4.944 -19.684 1.00 97.00 97 LYS A CA 1
ATOM 771 C C . LYS A 1 97 ? 15.489 5.581 -18.980 1.00 97.00 97 LYS A C 1
ATOM 773 O O . LYS A 1 97 ? 15.261 5.315 -17.802 1.00 97.00 97 LYS A O 1
ATOM 778 N N . ASN A 1 98 ? 14.708 6.396 -19.683 1.00 96.50 98 ASN A N 1
ATOM 779 C CA . ASN A 1 98 ? 13.5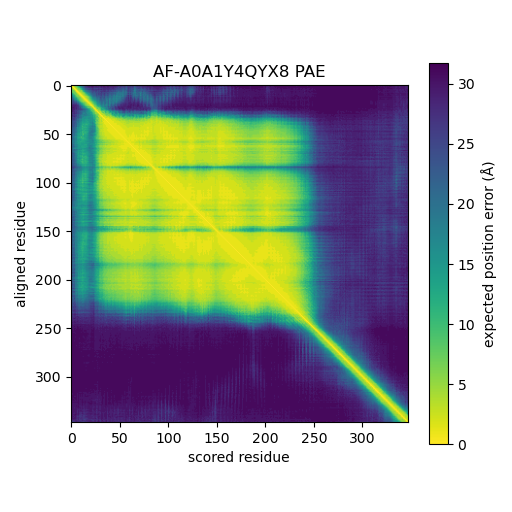13 7.020 -19.122 1.00 96.50 98 ASN A CA 1
ATOM 780 C C . ASN A 1 98 ? 12.451 5.974 -18.762 1.00 96.50 98 ASN A C 1
ATOM 782 O O . ASN A 1 98 ? 11.864 6.053 -17.684 1.00 96.50 98 ASN A O 1
ATOM 786 N N . ALA A 1 99 ? 12.254 4.964 -19.614 1.00 96.50 99 ALA A N 1
ATOM 787 C CA . ALA A 1 99 ? 11.363 3.847 -19.316 1.00 96.50 99 ALA A CA 1
ATOM 788 C C . ALA A 1 99 ? 11.858 3.017 -18.115 1.00 96.50 99 ALA A C 1
ATOM 790 O O . ALA A 1 99 ? 11.073 2.703 -17.227 1.00 96.50 99 ALA A O 1
ATOM 791 N N . LEU A 1 100 ? 13.161 2.729 -18.016 1.00 97.88 100 LEU A N 1
ATOM 792 C CA . LEU A 1 100 ? 13.744 2.068 -16.839 1.00 97.88 100 LEU A CA 1
ATOM 793 C C . LEU A 1 100 ? 13.557 2.883 -15.557 1.00 97.88 100 LEU A C 1
ATOM 795 O O . LEU A 1 100 ? 13.208 2.327 -14.521 1.00 97.88 100 LEU A O 1
ATOM 799 N N . LYS A 1 101 ? 13.741 4.205 -15.619 1.00 96.75 101 LYS A N 1
ATOM 800 C CA . LYS A 1 101 ? 13.514 5.097 -14.477 1.00 96.75 101 LYS A CA 1
ATOM 801 C C . LYS A 1 101 ? 12.057 5.063 -14.013 1.00 96.75 101 LYS A C 1
ATOM 803 O O . LYS A 1 101 ? 11.805 5.045 -12.805 1.00 96.75 101 LYS A O 1
ATOM 808 N N . ASP A 1 102 ? 11.110 5.048 -14.949 1.00 95.81 102 ASP A N 1
ATOM 809 C CA . ASP A 1 102 ? 9.687 4.886 -14.643 1.00 95.81 102 ASP A CA 1
ATOM 810 C C . ASP A 1 102 ? 9.407 3.525 -13.987 1.00 95.81 102 ASP A C 1
ATOM 812 O O . ASP A 1 102 ? 8.841 3.489 -12.893 1.00 95.81 102 ASP A O 1
ATOM 816 N N . VAL A 1 103 ? 9.899 2.426 -14.575 1.00 97.50 103 VAL A N 1
ATOM 817 C CA . VAL A 1 103 ? 9.777 1.071 -14.008 1.00 97.50 103 VAL A CA 1
ATOM 818 C C . VAL A 1 103 ? 10.338 1.012 -12.587 1.00 97.50 103 VAL A C 1
ATOM 820 O O . VAL A 1 103 ? 9.645 0.564 -11.676 1.00 97.50 103 VAL A O 1
ATOM 823 N N . SER A 1 104 ? 11.559 1.506 -12.369 1.00 96.62 104 SER A N 1
ATOM 824 C CA . SER A 1 104 ? 12.210 1.540 -11.055 1.00 96.62 104 SER A CA 1
ATOM 825 C C . SER A 1 104 ? 11.412 2.352 -10.037 1.00 96.62 104 SER A C 1
ATOM 827 O O . SER A 1 104 ? 11.237 1.920 -8.897 1.00 96.62 104 SER A O 1
ATOM 829 N N . THR A 1 105 ? 10.876 3.504 -10.448 1.00 96.19 105 THR A N 1
ATOM 830 C CA . THR A 1 105 ? 10.048 4.350 -9.579 1.00 96.19 105 THR A CA 1
ATOM 831 C C . THR A 1 105 ? 8.749 3.642 -9.202 1.00 96.19 105 THR A C 1
ATOM 833 O O . THR A 1 105 ? 8.408 3.569 -8.020 1.00 96.19 105 THR A O 1
ATOM 836 N N . LYS A 1 106 ? 8.035 3.076 -10.185 1.00 96.88 106 LYS A N 1
ATOM 837 C CA . LYS A 1 106 ? 6.805 2.312 -9.945 1.00 96.88 106 LYS A CA 1
ATOM 838 C C . LYS A 1 106 ? 7.079 1.098 -9.058 1.00 96.88 106 LYS A C 1
ATOM 840 O O . LYS A 1 106 ? 6.300 0.832 -8.149 1.00 96.88 106 LYS A O 1
ATOM 845 N N . LEU A 1 107 ? 8.192 0.393 -9.260 1.00 97.12 107 LEU A N 1
ATOM 846 C CA . LEU A 1 107 ? 8.523 -0.814 -8.504 1.00 97.12 107 LEU A CA 1
ATOM 847 C C . LEU A 1 107 ? 8.840 -0.496 -7.041 1.00 97.12 107 LEU A C 1
ATOM 849 O O . LEU A 1 107 ? 8.366 -1.191 -6.141 1.00 97.12 107 LEU A O 1
ATOM 853 N N . GLU A 1 108 ? 9.593 0.575 -6.792 1.00 96.62 108 GLU A N 1
ATOM 854 C CA . GLU A 1 108 ? 9.895 1.050 -5.441 1.00 96.62 108 GLU A CA 1
ATOM 855 C C . GLU A 1 108 ? 8.608 1.437 -4.698 1.00 96.62 108 GLU A C 1
ATOM 857 O O . GLU A 1 108 ? 8.339 0.939 -3.606 1.00 96.62 108 GLU A O 1
ATOM 862 N N . VAL A 1 109 ? 7.750 2.250 -5.320 1.00 97.50 109 VAL A N 1
ATOM 863 C CA . VAL A 1 109 ? 6.476 2.672 -4.718 1.00 97.50 109 VAL A CA 1
ATOM 864 C C . VAL A 1 109 ? 5.526 1.487 -4.518 1.00 97.50 109 VAL A C 1
ATOM 866 O O . VAL A 1 109 ? 4.894 1.380 -3.467 1.00 97.50 109 VAL A O 1
ATOM 869 N N . GLN A 1 110 ? 5.452 0.563 -5.481 1.00 97.56 110 GLN A N 1
ATOM 870 C CA . GLN A 1 110 ? 4.676 -0.674 -5.367 1.00 97.56 110 GLN A CA 1
ATOM 871 C C . GLN A 1 110 ? 5.178 -1.546 -4.207 1.00 97.56 110 GLN A C 1
ATOM 873 O O . GLN A 1 110 ? 4.380 -2.133 -3.477 1.00 97.56 110 GLN A O 1
ATOM 878 N N . THR A 1 111 ? 6.492 -1.610 -3.999 1.00 96.81 111 THR A N 1
ATOM 879 C CA . THR A 1 111 ? 7.096 -2.337 -2.877 1.00 96.81 111 THR A CA 1
ATOM 880 C C . THR A 1 111 ? 6.739 -1.679 -1.550 1.00 96.81 111 THR A C 1
ATOM 882 O O . THR A 1 111 ? 6.292 -2.358 -0.625 1.00 96.81 111 THR A O 1
ATOM 885 N N . GLN A 1 112 ? 6.866 -0.353 -1.461 1.00 97.38 112 GLN A N 1
ATOM 886 C CA . GLN A 1 112 ? 6.509 0.407 -0.265 1.00 97.38 112 GLN A CA 1
ATOM 887 C C . GLN A 1 112 ? 5.033 0.231 0.096 1.00 97.38 112 GLN A C 1
ATOM 889 O O . GLN A 1 112 ? 4.735 -0.110 1.239 1.00 97.38 112 GLN A O 1
ATOM 894 N N . ILE A 1 113 ? 4.114 0.389 -0.868 1.00 98.06 113 ILE A N 1
ATOM 895 C CA . ILE A 1 113 ? 2.681 0.232 -0.600 1.00 98.06 113 ILE A CA 1
ATOM 896 C C . ILE A 1 113 ? 2.344 -1.211 -0.215 1.00 98.06 113 ILE A C 1
ATOM 898 O O . ILE A 1 113 ? 1.683 -1.413 0.797 1.00 98.06 113 ILE A O 1
ATOM 902 N N . ASN A 1 114 ? 2.855 -2.221 -0.931 1.00 98.00 114 ASN A N 1
ATOM 903 C CA . ASN A 1 114 ? 2.625 -3.631 -0.595 1.00 98.00 114 ASN A CA 1
ATOM 904 C C . ASN A 1 114 ? 3.144 -3.981 0.804 1.00 98.00 114 ASN A C 1
ATOM 906 O O . ASN A 1 114 ? 2.524 -4.773 1.510 1.00 98.00 114 ASN A O 1
ATOM 910 N N . ASN A 1 115 ? 4.247 -3.366 1.235 1.00 97.50 115 ASN A N 1
ATOM 911 C CA . ASN A 1 115 ? 4.824 -3.606 2.552 1.00 97.50 115 ASN A CA 1
ATOM 912 C C . ASN A 1 115 ? 3.975 -3.086 3.715 1.00 97.50 115 ASN A C 1
ATOM 914 O O . ASN A 1 115 ? 4.182 -3.565 4.834 1.00 97.50 115 ASN A O 1
ATOM 918 N N . LEU A 1 116 ? 3.023 -2.179 3.475 1.00 98.44 116 LEU A N 1
ATOM 919 C CA . LEU A 1 116 ? 2.071 -1.731 4.496 1.00 98.44 116 LEU A CA 1
ATOM 920 C C . LEU A 1 116 ? 1.002 -2.791 4.804 1.00 98.44 116 LEU A C 1
ATOM 922 O O . LEU A 1 116 ? 0.440 -2.796 5.895 1.00 98.44 116 LEU A O 1
ATOM 926 N N . TYR A 1 117 ? 0.718 -3.693 3.867 1.00 98.69 117 TYR A N 1
ATOM 927 C CA . TYR A 1 117 ? -0.388 -4.645 3.956 1.00 98.69 117 TYR A CA 1
ATOM 928 C C . TYR A 1 117 ? 0.077 -6.046 4.349 1.00 98.69 117 TYR A C 1
ATOM 930 O O . TYR A 1 117 ? 1.210 -6.440 4.083 1.00 98.69 117 TYR A O 1
ATOM 938 N N . GLU A 1 118 ? -0.799 -6.836 4.977 1.00 97.88 118 GLU A N 1
ATOM 939 C CA . GLU A 1 118 ? -0.489 -8.228 5.349 1.00 97.88 118 GLU A CA 1
ATOM 940 C C . GLU A 1 118 ? -0.199 -9.126 4.133 1.00 97.88 118 GLU A C 1
ATOM 942 O O . GLU A 1 118 ? 0.467 -10.154 4.258 1.00 97.88 118 GLU A O 1
ATOM 947 N N . LYS A 1 119 ? -0.691 -8.736 2.952 1.00 96.62 119 LYS A N 1
ATOM 948 C CA . LYS A 1 119 ? -0.476 -9.409 1.667 1.00 96.62 119 LYS A CA 1
ATOM 949 C C . LYS A 1 119 ? -0.246 -8.362 0.571 1.00 96.62 119 LYS A C 1
ATOM 951 O O . LYS A 1 119 ? -0.753 -7.249 0.712 1.00 96.62 119 LYS A O 1
ATOM 956 N N . PRO A 1 120 ? 0.449 -8.701 -0.532 1.00 97.12 120 PRO A N 1
ATOM 957 C CA . PRO A 1 120 ? 0.583 -7.800 -1.673 1.00 97.12 120 PRO A CA 1
ATOM 958 C C . PRO A 1 120 ? -0.787 -7.340 -2.187 1.00 97.12 120 PRO A C 1
ATOM 960 O O . PRO A 1 120 ? -1.655 -8.164 -2.481 1.00 97.12 120 PRO A O 1
ATOM 963 N N . VAL A 1 121 ? -0.968 -6.025 -2.291 1.00 98.38 121 VAL A N 1
ATOM 964 C CA . VAL A 1 121 ? -2.204 -5.374 -2.752 1.00 98.38 121 VAL A CA 1
ATOM 965 C C . VAL A 1 121 ? -2.130 -4.946 -4.212 1.00 98.38 121 VAL A C 1
ATOM 967 O O . VAL A 1 121 ? -3.168 -4.781 -4.841 1.00 98.38 121 VAL A O 1
ATOM 970 N N . ILE A 1 122 ? -0.928 -4.816 -4.771 1.00 98.12 122 ILE A N 1
ATOM 971 C CA . ILE A 1 122 ? -0.684 -4.600 -6.198 1.00 98.12 122 ILE A CA 1
ATOM 972 C C . ILE A 1 122 ? 0.253 -5.699 -6.696 1.00 98.12 122 ILE A C 1
ATOM 974 O O . ILE A 1 122 ? 1.379 -5.832 -6.208 1.00 98.12 122 ILE A O 1
ATOM 978 N N . ASN A 1 123 ? -0.200 -6.467 -7.686 1.00 97.19 123 ASN A N 1
ATOM 979 C CA . ASN A 1 123 ? 0.651 -7.354 -8.474 1.00 97.19 123 ASN A CA 1
ATOM 980 C C . ASN A 1 123 ? 0.197 -7.313 -9.934 1.00 97.19 123 ASN A C 1
ATOM 982 O O . ASN A 1 123 ? -0.835 -7.883 -10.304 1.00 97.19 123 ASN A O 1
ATOM 986 N N . GLY A 1 124 ? 0.941 -6.565 -10.741 1.00 96.38 124 GLY A N 1
ATOM 987 C CA . GLY A 1 124 ? 0.457 -6.122 -12.033 1.00 96.38 124 GLY A CA 1
ATOM 988 C C . GLY A 1 124 ? -0.804 -5.263 -11.924 1.00 96.38 124 GLY A C 1
ATOM 989 O O . GLY A 1 124 ? -0.957 -4.488 -10.982 1.00 96.38 124 GLY A O 1
ATOM 990 N N . SER A 1 125 ? -1.736 -5.416 -12.857 1.00 96.25 125 SER A N 1
ATOM 991 C CA . SER A 1 125 ? -3.030 -4.738 -12.899 1.00 96.25 125 SER A CA 1
ATOM 992 C C . SER A 1 125 ? -4.021 -5.276 -11.867 1.00 96.25 125 SER A C 1
ATOM 994 O O . SER A 1 125 ? -5.150 -4.790 -11.783 1.00 96.25 125 SER A O 1
ATOM 996 N N . GLN A 1 126 ? -3.650 -6.311 -11.108 1.00 97.12 126 GLN A N 1
ATOM 997 C CA . GLN A 1 126 ? -4.464 -6.808 -10.012 1.00 97.12 126 GLN A CA 1
ATOM 998 C C . GLN A 1 126 ? -4.263 -5.914 -8.788 1.00 97.12 126 GLN A C 1
ATOM 1000 O O . GLN A 1 126 ? -3.204 -5.932 -8.161 1.00 97.12 126 GLN A O 1
ATOM 1005 N N . VAL A 1 127 ? -5.319 -5.182 -8.433 1.00 97.69 127 VAL A N 1
ATOM 1006 C CA . VAL A 1 127 ? -5.386 -4.340 -7.235 1.00 97.69 127 VAL A CA 1
ATOM 1007 C C . VAL A 1 127 ? -6.374 -4.966 -6.256 1.00 97.69 127 VAL A C 1
ATOM 1009 O O . VAL A 1 127 ? -7.580 -4.984 -6.507 1.00 97.69 127 VAL A O 1
ATOM 1012 N N . VAL A 1 128 ? -5.868 -5.513 -5.155 1.00 96.62 128 VAL A N 1
ATOM 1013 C CA . VAL A 1 128 ? -6.676 -6.160 -4.117 1.00 96.62 128 VAL A CA 1
ATOM 1014 C C . VAL A 1 128 ? -7.051 -5.123 -3.065 1.00 96.62 128 VAL A C 1
ATOM 1016 O O . VAL A 1 128 ? -6.187 -4.467 -2.489 1.00 96.62 128 VAL A O 1
ATOM 1019 N N . LYS A 1 129 ? -8.354 -4.974 -2.827 1.00 91.62 129 LYS A N 1
ATOM 1020 C CA . LYS A 1 129 ? -8.912 -4.095 -1.793 1.00 91.62 129 LYS A CA 1
ATOM 1021 C C . LYS A 1 129 ? -9.192 -4.885 -0.517 1.00 91.62 129 LYS A C 1
ATOM 1023 O O . LYS A 1 129 ? -9.147 -6.112 -0.521 1.00 91.62 129 LYS A O 1
ATOM 1028 N N . ASP A 1 130 ? -9.486 -4.165 0.561 1.00 92.75 130 ASP A N 1
ATOM 1029 C CA . ASP A 1 130 ? -9.913 -4.734 1.847 1.00 92.75 130 ASP A CA 1
ATOM 1030 C C . ASP A 1 130 ? -8.910 -5.684 2.506 1.00 92.75 130 ASP A C 1
ATOM 1032 O O . ASP A 1 130 ? -9.266 -6.536 3.319 1.00 92.75 130 ASP A O 1
ATOM 1036 N N . VAL A 1 131 ? -7.628 -5.492 2.208 1.00 97.81 131 VAL A N 1
ATOM 1037 C CA . VAL A 1 131 ? -6.543 -6.170 2.911 1.00 97.81 131 VAL A CA 1
ATOM 1038 C C . VAL A 1 131 ? -6.222 -5.377 4.183 1.00 97.81 131 VAL A C 1
ATOM 1040 O O . VAL A 1 131 ? -6.074 -4.154 4.114 1.00 97.81 131 VAL A O 1
ATOM 1043 N N . PRO A 1 132 ? -6.107 -6.018 5.355 1.00 98.31 132 PRO A N 1
ATOM 1044 C CA . PRO A 1 132 ? -5.632 -5.338 6.551 1.00 98.31 132 PRO A CA 1
ATOM 1045 C C . PRO A 1 132 ? -4.185 -4.852 6.400 1.00 98.31 132 PRO A C 1
ATOM 1047 O O . PRO A 1 132 ? -3.340 -5.542 5.816 1.00 98.31 132 PRO A O 1
ATOM 1050 N N . ILE A 1 133 ? -3.876 -3.685 6.967 1.00 98.56 133 ILE A N 1
ATOM 1051 C CA . ILE A 1 133 ? -2.483 -3.270 7.173 1.00 98.56 133 ILE A CA 1
ATOM 1052 C C . ILE A 1 133 ? -1.808 -4.156 8.225 1.00 98.56 133 ILE A C 1
ATOM 1054 O O . ILE A 1 133 ? -2.476 -4.712 9.103 1.00 98.56 133 ILE A O 1
ATOM 1058 N N . LYS A 1 134 ? -0.479 -4.273 8.168 1.00 98.19 134 LYS A N 1
ATOM 1059 C CA . LYS A 1 134 ? 0.299 -4.961 9.207 1.00 98.19 134 LYS A CA 1
ATOM 1060 C C . LYS A 1 134 ? 0.162 -4.228 10.547 1.00 98.19 134 LYS A C 1
ATOM 1062 O O . LYS A 1 134 ? 0.070 -3.004 10.595 1.00 98.19 134 LYS A O 1
ATOM 1067 N N . ALA A 1 135 ? 0.208 -4.981 11.645 1.00 95.88 135 ALA A N 1
ATOM 1068 C CA . ALA A 1 135 ? -0.052 -4.478 12.998 1.00 95.88 135 ALA A CA 1
ATOM 1069 C C . ALA A 1 135 ? 0.865 -3.325 13.458 1.00 95.88 135 ALA A C 1
ATOM 1071 O O . ALA A 1 135 ? 0.471 -2.524 14.305 1.00 95.88 135 ALA A O 1
ATOM 1072 N N . ASN A 1 136 ? 2.086 -3.255 12.925 1.00 94.00 136 ASN A N 1
ATOM 1073 C CA . ASN A 1 136 ? 3.110 -2.283 13.302 1.00 94.00 136 ASN A CA 1
ATOM 1074 C C . ASN A 1 136 ? 3.218 -1.090 12.343 1.00 94.00 136 ASN A C 1
ATOM 1076 O O . ASN A 1 136 ? 4.176 -0.335 12.459 1.00 94.00 136 ASN A O 1
ATOM 1080 N N . VAL A 1 137 ? 2.284 -0.935 11.400 1.00 97.31 137 VAL A N 1
ATOM 1081 C CA . VAL A 1 137 ? 2.286 0.202 10.477 1.00 97.31 137 VAL A CA 1
ATOM 1082 C C . VAL A 1 137 ? 1.818 1.465 11.187 1.00 97.31 137 VAL A C 1
ATOM 1084 O O . VAL A 1 137 ? 0.746 1.480 11.793 1.00 97.31 137 VAL A O 1
ATOM 1087 N N . ASP A 1 138 ? 2.608 2.529 11.078 1.00 95.94 138 ASP A N 1
ATOM 1088 C CA . ASP A 1 138 ? 2.286 3.852 11.605 1.00 95.94 138 ASP A CA 1
ATOM 1089 C C . ASP A 1 138 ? 2.075 4.907 10.503 1.00 95.94 138 ASP A C 1
ATOM 1091 O O . ASP A 1 138 ? 2.273 4.676 9.305 1.00 95.94 138 ASP A O 1
ATOM 1095 N N . LYS A 1 139 ? 1.665 6.109 10.925 1.00 96.75 139 LYS A N 1
ATOM 1096 C CA . LYS A 1 139 ? 1.417 7.246 10.031 1.00 96.75 139 LYS A CA 1
ATOM 1097 C C . LYS A 1 139 ? 2.656 7.637 9.214 1.00 96.75 139 LYS A C 1
ATOM 1099 O O . LYS A 1 139 ? 2.512 7.956 8.036 1.00 96.75 139 LYS A O 1
ATOM 1104 N N . LYS A 1 140 ? 3.862 7.571 9.792 1.00 96.75 140 LYS A N 1
ATOM 1105 C CA . LYS A 1 140 ? 5.107 7.950 9.102 1.00 96.75 140 LYS A CA 1
ATOM 1106 C C . LYS A 1 140 ? 5.411 6.983 7.963 1.00 96.75 140 LYS A C 1
ATOM 1108 O O . LYS A 1 140 ? 5.813 7.414 6.885 1.00 96.75 140 LYS A O 1
ATOM 1113 N N . GLN A 1 141 ? 5.183 5.688 8.174 1.00 97.38 141 GLN A N 1
ATOM 1114 C CA . GLN A 1 141 ? 5.362 4.671 7.136 1.00 97.38 141 GLN A CA 1
ATOM 1115 C C . GLN A 1 141 ? 4.384 4.860 5.972 1.00 97.38 141 GLN A C 1
ATOM 1117 O O . GLN A 1 141 ? 4.777 4.703 4.817 1.00 97.38 141 GLN A O 1
ATOM 1122 N N . VAL A 1 142 ? 3.134 5.246 6.251 1.00 97.56 142 VAL A N 1
ATOM 1123 C CA . VAL A 1 142 ? 2.162 5.584 5.199 1.00 97.56 142 VAL A CA 1
ATOM 1124 C C . VAL A 1 142 ? 2.585 6.849 4.444 1.00 97.56 142 VAL A C 1
ATOM 1126 O O . VAL A 1 142 ? 2.543 6.884 3.214 1.00 97.56 142 VAL A O 1
ATOM 1129 N N . GLU A 1 143 ? 3.021 7.891 5.154 1.00 96.31 143 GLU A N 1
ATOM 1130 C CA . GLU A 1 143 ? 3.450 9.165 4.560 1.00 96.31 143 GLU A CA 1
ATOM 1131 C C . GLU A 1 143 ? 4.691 9.025 3.673 1.00 96.31 143 GLU A C 1
ATOM 1133 O O . GLU A 1 143 ? 4.762 9.689 2.635 1.00 96.31 143 GLU A O 1
ATOM 1138 N N . ALA A 1 144 ? 5.607 8.118 4.026 1.00 95.88 144 ALA A N 1
ATOM 1139 C CA . ALA A 1 144 ? 6.825 7.832 3.272 1.00 95.88 144 ALA A CA 1
ATOM 1140 C C . ALA A 1 144 ? 6.569 7.306 1.848 1.00 95.88 144 ALA A C 1
ATOM 1142 O O . ALA A 1 144 ? 7.449 7.439 0.995 1.00 95.88 144 ALA A O 1
ATOM 1143 N N . VAL A 1 145 ? 5.378 6.760 1.562 1.00 96.50 145 VAL A N 1
ATOM 1144 C CA . VAL A 1 145 ? 4.998 6.323 0.210 1.00 96.50 145 VAL A CA 1
ATOM 1145 C C . VAL A 1 145 ? 4.890 7.538 -0.713 1.00 96.50 145 VAL A C 1
ATOM 1147 O O . VAL A 1 145 ? 3.936 8.325 -0.632 1.00 96.50 145 VAL A O 1
ATOM 1150 N N . LYS A 1 146 ? 5.864 7.694 -1.613 1.00 91.19 146 LYS A N 1
ATOM 1151 C CA . LYS A 1 146 ? 5.922 8.812 -2.565 1.00 91.19 146 LYS A CA 1
ATOM 1152 C C . LYS A 1 146 ? 5.000 8.549 -3.752 1.00 91.19 146 LYS A C 1
ATOM 1154 O O . LYS A 1 146 ? 5.162 7.565 -4.464 1.00 91.19 146 LYS A O 1
ATOM 1159 N N . LEU A 1 147 ? 4.045 9.445 -3.979 1.00 90.12 147 LEU A N 1
ATOM 1160 C CA . LEU A 1 147 ? 3.189 9.387 -5.161 1.00 90.12 147 LEU A CA 1
ATOM 1161 C C . LEU A 1 147 ? 3.903 10.023 -6.353 1.00 90.12 147 LEU A C 1
ATOM 1163 O O . LEU A 1 147 ? 4.616 11.018 -6.210 1.00 90.12 147 LEU A O 1
ATOM 1167 N N . THR A 1 148 ? 3.688 9.459 -7.536 1.00 86.56 148 THR A N 1
ATOM 1168 C CA . THR A 1 148 ? 4.096 10.092 -8.790 1.00 86.56 148 THR A CA 1
ATOM 1169 C C . THR A 1 148 ? 3.024 11.101 -9.220 1.00 86.56 148 THR A C 1
ATOM 1171 O O . THR A 1 148 ? 1.875 11.029 -8.787 1.00 86.56 148 THR A O 1
ATOM 1174 N N . LYS A 1 149 ? 3.387 12.065 -10.075 1.00 84.00 149 LYS A N 1
ATOM 1175 C CA . LYS A 1 149 ? 2.439 13.064 -10.611 1.00 84.00 149 LYS A CA 1
ATOM 1176 C C . LYS A 1 149 ? 1.611 12.545 -11.799 1.00 84.00 149 LYS A C 1
ATOM 1178 O O . LYS A 1 149 ? 0.772 13.274 -12.317 1.00 84.00 149 LYS A O 1
ATOM 1183 N N . ALA A 1 150 ? 1.863 11.319 -12.261 1.00 87.94 150 ALA A N 1
ATOM 1184 C CA . ALA A 1 150 ? 1.176 10.745 -13.414 1.00 87.94 150 ALA A CA 1
ATOM 1185 C C . ALA A 1 150 ? -0.294 10.444 -13.084 1.00 87.94 150 ALA A C 1
ATOM 1187 O O . ALA A 1 150 ? -0.585 9.918 -12.017 1.00 87.94 150 ALA A O 1
ATOM 1188 N N . ASN A 1 151 ? -1.220 10.720 -14.004 1.00 88.88 151 ASN A N 1
ATOM 1189 C CA . ASN A 1 151 ? -2.653 10.447 -13.817 1.00 88.88 151 ASN A CA 1
ATOM 1190 C C . ASN A 1 151 ? -3.090 9.132 -14.491 1.00 88.88 151 ASN A C 1
ATOM 1192 O O . ASN A 1 151 ? -4.093 9.082 -15.207 1.00 88.88 151 ASN A O 1
ATOM 1196 N N . ASP A 1 152 ? -2.312 8.071 -14.289 1.00 94.38 152 ASP A N 1
ATOM 1197 C CA . ASP A 1 152 ? -2.579 6.749 -14.855 1.00 94.38 152 ASP A CA 1
ATOM 1198 C C . ASP A 1 152 ? -3.350 5.835 -13.877 1.00 94.38 152 ASP A C 1
ATOM 1200 O O . ASP A 1 152 ? -3.651 6.196 -12.731 1.00 94.38 152 ASP A O 1
ATOM 1204 N N . ALA A 1 153 ? -3.736 4.645 -14.345 1.00 96.69 153 ALA A N 1
ATOM 1205 C CA . ALA A 1 153 ? -4.494 3.692 -13.534 1.00 96.69 153 ALA A CA 1
ATOM 1206 C C . ALA A 1 153 ? -3.702 3.167 -12.321 1.00 96.69 153 ALA A C 1
ATOM 1208 O O . ALA A 1 153 ? -4.296 2.884 -11.277 1.00 96.69 153 ALA A O 1
ATOM 1209 N N . TRP A 1 154 ? -2.376 3.077 -12.429 1.00 97.31 154 TRP A N 1
ATOM 1210 C CA . TRP A 1 154 ? -1.505 2.636 -11.345 1.00 97.31 154 TRP A CA 1
ATOM 1211 C C . TRP A 1 154 ? -1.372 3.714 -10.268 1.00 97.31 154 TRP A C 1
ATOM 1213 O O . TRP A 1 154 ? -1.548 3.408 -9.090 1.00 97.31 154 TRP A O 1
ATOM 1223 N N . THR A 1 155 ? -1.187 4.986 -10.634 1.00 96.88 155 THR A N 1
ATOM 1224 C CA . THR A 1 155 ? -1.116 6.086 -9.662 1.00 96.88 155 THR A CA 1
ATOM 1225 C C . THR A 1 155 ? -2.429 6.219 -8.906 1.00 96.88 155 THR A C 1
ATOM 1227 O O . THR A 1 155 ? -2.423 6.401 -7.687 1.00 96.88 155 THR A O 1
ATOM 1230 N N . LYS A 1 156 ? -3.572 6.062 -9.585 1.00 96.88 156 LYS A N 1
ATOM 1231 C CA . LYS A 1 156 ? -4.885 6.017 -8.924 1.00 96.88 156 LYS A CA 1
ATOM 1232 C C . LYS A 1 156 ? -4.977 4.862 -7.927 1.00 96.88 156 LYS A C 1
ATOM 1234 O O . LYS A 1 156 ? -5.451 5.068 -6.811 1.00 96.88 156 LYS A O 1
ATOM 1239 N N . ALA A 1 157 ? -4.491 3.674 -8.294 1.00 97.62 157 ALA A N 1
ATOM 1240 C CA . ALA A 1 157 ? -4.480 2.513 -7.407 1.00 97.62 157 ALA A CA 1
ATOM 1241 C C . ALA A 1 157 ? -3.611 2.745 -6.161 1.00 97.62 157 ALA A C 1
ATOM 1243 O O . ALA A 1 157 ? -4.089 2.558 -5.043 1.00 97.62 157 ALA A O 1
ATOM 1244 N N . VAL A 1 158 ? -2.371 3.213 -6.334 1.00 97.62 158 VAL A N 1
ATOM 1245 C CA . VAL A 1 158 ? -1.462 3.537 -5.221 1.00 97.62 158 VAL A CA 1
ATOM 1246 C C . VAL A 1 158 ? -2.048 4.638 -4.337 1.00 97.62 158 VAL A C 1
ATOM 1248 O O . VAL A 1 158 ? -1.993 4.533 -3.115 1.00 97.62 158 VAL A O 1
ATOM 1251 N N . THR A 1 159 ? -2.650 5.671 -4.929 1.00 97.38 159 THR A N 1
ATOM 1252 C CA . THR A 1 159 ? -3.268 6.779 -4.183 1.00 97.38 159 THR A CA 1
ATOM 1253 C C . THR A 1 159 ? -4.430 6.288 -3.321 1.00 97.38 159 THR A C 1
ATOM 1255 O O . THR A 1 159 ? -4.497 6.612 -2.136 1.00 97.38 159 THR A O 1
ATOM 1258 N N . ALA A 1 160 ? -5.310 5.451 -3.880 1.00 97.44 160 ALA A N 1
ATOM 1259 C CA . ALA A 1 160 ? -6.417 4.849 -3.141 1.00 97.44 160 ALA A CA 1
ATOM 1260 C C . ALA A 1 160 ? -5.926 3.925 -2.015 1.00 97.44 160 ALA A C 1
ATOM 1262 O O . ALA A 1 160 ? -6.436 3.995 -0.900 1.00 97.44 160 ALA A O 1
ATOM 1263 N N . LEU A 1 161 ? -4.907 3.101 -2.273 1.00 98.44 161 LEU A N 1
ATOM 1264 C CA . LEU A 1 161 ? -4.315 2.219 -1.263 1.00 98.44 161 LEU A CA 1
ATOM 1265 C C . LEU A 1 161 ? -3.570 2.993 -0.170 1.00 98.44 161 LEU A C 1
ATOM 1267 O O . LEU A 1 161 ? -3.580 2.569 0.982 1.00 98.44 161 LEU A O 1
ATOM 1271 N N . LYS A 1 162 ? -2.942 4.127 -0.488 1.00 98.00 162 LYS A N 1
ATOM 1272 C CA . LYS A 1 162 ? -2.332 5.008 0.517 1.00 98.00 162 LYS A CA 1
ATOM 1273 C C . LYS A 1 162 ? -3.399 5.651 1.410 1.00 98.00 162 LYS A C 1
ATOM 1275 O O . LYS A 1 162 ? -3.205 5.767 2.616 1.00 98.00 162 LYS A O 1
ATOM 1280 N N . ALA A 1 163 ? -4.533 6.054 0.837 1.00 97.94 163 ALA A N 1
ATOM 1281 C CA . ALA A 1 163 ? -5.651 6.609 1.599 1.00 97.94 163 ALA A CA 1
ATOM 1282 C C . ALA A 1 163 ? -6.339 5.554 2.488 1.00 97.94 163 ALA A C 1
ATOM 1284 O O . ALA A 1 163 ? -6.655 5.835 3.648 1.00 97.94 163 ALA A O 1
ATOM 1285 N N . ASP A 1 164 ? -6.532 4.333 1.979 1.00 98.25 164 ASP A N 1
ATOM 1286 C CA . ASP A 1 164 ? -7.068 3.218 2.770 1.00 98.25 164 ASP A CA 1
ATOM 1287 C C . ASP A 1 164 ? -6.128 2.866 3.931 1.00 98.25 164 ASP A C 1
ATOM 1289 O O . ASP A 1 164 ? -6.577 2.817 5.076 1.00 98.25 164 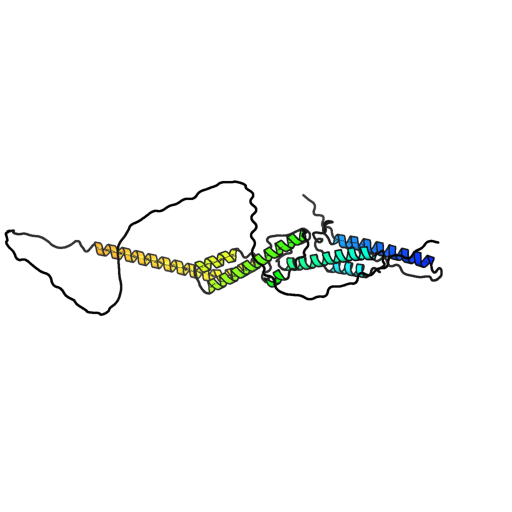ASP A O 1
ATOM 1293 N N . SER A 1 165 ? -4.816 2.737 3.690 1.00 98.38 165 SER A N 1
ATOM 1294 C CA . SER A 1 165 ? -3.860 2.440 4.764 1.00 98.38 165 SER A CA 1
ATOM 1295 C C . SER A 1 165 ? -3.806 3.551 5.817 1.00 98.38 165 SER A C 1
ATOM 1297 O O . SER A 1 165 ? -3.816 3.249 7.009 1.00 98.38 165 SER A O 1
ATOM 1299 N N . ALA A 1 166 ? -3.853 4.827 5.414 1.00 98.31 166 ALA A N 1
ATOM 1300 C CA . ALA A 1 166 ? -3.958 5.958 6.341 1.00 98.31 166 ALA A CA 1
ATOM 1301 C C . ALA A 1 166 ? -5.222 5.876 7.215 1.00 98.31 166 ALA A C 1
ATOM 1303 O O . ALA A 1 166 ? -5.167 6.107 8.425 1.00 98.31 166 ALA A O 1
ATOM 1304 N N . THR A 1 167 ? -6.354 5.503 6.616 1.00 98.50 167 THR A N 1
ATOM 1305 C CA . THR A 1 167 ? -7.623 5.317 7.333 1.00 98.50 167 THR A CA 1
ATOM 1306 C C . THR A 1 167 ? -7.531 4.159 8.326 1.00 98.50 167 THR A C 1
ATOM 1308 O O . THR A 1 167 ? -7.963 4.291 9.470 1.00 98.50 167 THR A O 1
ATOM 1311 N N . GLN A 1 168 ? -6.922 3.036 7.933 1.00 98.62 168 GLN A N 1
ATOM 1312 C CA . GLN A 1 168 ? -6.721 1.891 8.823 1.00 98.62 168 GLN A CA 1
ATOM 1313 C C . GLN A 1 168 ? -5.785 2.212 10.002 1.00 98.62 168 GLN A C 1
ATOM 1315 O O . GLN A 1 168 ? -6.069 1.785 11.126 1.00 98.62 168 GLN A O 1
ATOM 1320 N N . VAL A 1 169 ? -4.714 2.987 9.778 1.00 98.56 169 VAL A N 1
ATOM 1321 C CA . VAL A 1 169 ? -3.838 3.495 10.852 1.00 98.56 169 VAL A CA 1
ATOM 1322 C C . VAL A 1 169 ? -4.645 4.360 11.815 1.00 98.56 169 VAL A C 1
ATOM 1324 O O . VAL A 1 169 ? -4.650 4.089 13.014 1.00 98.56 169 VAL A O 1
ATOM 1327 N N . LYS A 1 170 ? -5.402 5.338 11.299 1.00 98.44 170 LYS A N 1
ATOM 1328 C CA . LYS A 1 170 ? -6.245 6.210 12.126 1.00 98.44 170 LYS A CA 1
ATOM 1329 C C . LYS A 1 170 ? -7.240 5.409 12.968 1.00 98.44 170 LYS A C 1
ATOM 1331 O O . LYS A 1 170 ? -7.304 5.609 14.173 1.00 98.44 170 LYS A O 1
ATOM 1336 N N . ASN A 1 171 ? -7.969 4.470 12.365 1.00 98.56 171 ASN A N 1
ATOM 1337 C CA . ASN A 1 171 ? -8.929 3.631 13.090 1.00 98.56 171 ASN A CA 1
ATOM 1338 C C . ASN A 1 171 ? -8.252 2.807 14.195 1.00 98.56 171 ASN A C 1
ATOM 1340 O O . ASN A 1 171 ? -8.817 2.617 15.270 1.00 98.56 171 ASN A O 1
ATOM 1344 N N . THR A 1 172 ? -7.037 2.321 13.934 1.00 98.44 172 THR A N 1
ATOM 1345 C CA . THR A 1 172 ? -6.239 1.581 14.916 1.00 98.44 172 THR A CA 1
ATOM 1346 C C . THR A 1 172 ? -5.813 2.470 16.083 1.00 98.44 172 THR A C 1
ATOM 1348 O O . THR A 1 172 ? -5.904 2.050 17.238 1.00 98.44 172 THR A O 1
ATOM 1351 N N . ASP A 1 173 ? -5.371 3.694 15.809 1.00 98.06 173 ASP A N 1
ATOM 1352 C CA . ASP A 1 173 ? -4.961 4.643 16.843 1.00 98.06 173 ASP A CA 1
ATOM 1353 C C . ASP A 1 173 ? -6.153 5.158 17.658 1.00 98.06 173 ASP A C 1
ATOM 1355 O O . ASP A 1 173 ? -6.073 5.184 18.887 1.00 98.06 173 ASP A O 1
ATOM 1359 N N . ASP A 1 174 ? -7.281 5.455 17.009 1.00 98.31 174 ASP A N 1
ATOM 1360 C CA . ASP A 1 174 ? -8.538 5.822 17.668 1.00 98.31 174 ASP A CA 1
ATOM 1361 C C . ASP A 1 174 ? -9.005 4.698 18.610 1.00 98.31 174 ASP A C 1
ATOM 1363 O O . ASP A 1 174 ? -9.356 4.953 19.763 1.00 98.31 174 ASP A O 1
ATOM 1367 N N . ALA A 1 175 ? -8.939 3.434 18.171 1.00 98.56 175 ALA A N 1
ATOM 1368 C CA . ALA A 1 175 ? -9.273 2.288 19.015 1.00 98.56 175 ALA A CA 1
ATOM 1369 C C . ALA A 1 175 ? -8.323 2.156 20.212 1.00 98.56 175 ALA A C 1
ATOM 1371 O O . ALA A 1 175 ? -8.780 1.989 21.341 1.00 98.56 175 ALA A O 1
ATOM 1372 N N . LYS A 1 176 ? -7.006 2.302 20.010 1.00 98.06 176 LYS A N 1
ATOM 1373 C CA . LYS A 1 176 ? -6.031 2.309 21.116 1.00 98.06 176 LYS A CA 1
ATOM 1374 C C . LYS A 1 176 ? -6.320 3.430 22.119 1.00 98.06 176 LYS A C 1
ATOM 1376 O O . LYS A 1 176 ? -6.180 3.216 23.321 1.00 98.06 176 LYS A O 1
ATOM 1381 N N . GLN A 1 177 ? -6.697 4.620 21.652 1.00 98.31 177 GLN A N 1
ATOM 1382 C CA . GLN A 1 177 ? -7.044 5.746 22.521 1.00 98.31 177 GLN A CA 1
ATOM 1383 C C . GLN A 1 177 ? -8.345 5.498 23.290 1.00 98.31 177 GLN A C 1
ATOM 1385 O O . GLN A 1 177 ? -8.380 5.731 24.497 1.00 98.31 177 GLN A O 1
ATOM 1390 N N . ALA A 1 178 ? -9.379 4.972 22.631 1.00 98.50 178 ALA A N 1
ATOM 1391 C CA . ALA A 1 178 ? -10.654 4.658 23.267 1.00 98.50 178 ALA A CA 1
ATOM 1392 C C . ALA A 1 178 ? -10.515 3.558 24.334 1.00 98.50 178 ALA A C 1
ATOM 1394 O O . ALA A 1 178 ? -11.060 3.693 25.426 1.00 98.50 178 ALA A O 1
ATOM 1395 N N . VAL A 1 179 ? -9.712 2.518 24.072 1.00 98.56 179 VAL A N 1
ATOM 1396 C CA . VAL A 1 179 ? -9.396 1.483 25.073 1.00 98.56 179 VAL A CA 1
ATOM 1397 C C . VAL A 1 179 ? -8.657 2.082 26.273 1.00 98.56 179 VAL A C 1
ATOM 1399 O O . VAL A 1 179 ? -9.044 1.828 27.408 1.00 98.56 179 VAL A O 1
ATOM 1402 N N . LYS A 1 180 ? -7.665 2.956 26.051 1.00 98.19 180 LYS A N 1
ATOM 1403 C CA . LYS A 1 180 ? -6.981 3.669 27.149 1.00 98.19 180 LYS A CA 1
ATOM 1404 C C . LYS A 1 180 ? -7.924 4.566 27.958 1.00 98.19 180 LYS A C 1
ATOM 1406 O O . LYS A 1 180 ? -7.718 4.736 29.156 1.00 98.19 180 LYS A O 1
ATOM 1411 N N . ALA A 1 181 ? -8.914 5.188 27.317 1.00 98.00 181 ALA A N 1
ATOM 1412 C CA . ALA A 1 181 ? -9.917 5.997 28.007 1.00 98.00 181 ALA A CA 1
ATOM 1413 C C . ALA A 1 181 ? -10.826 5.121 28.880 1.00 98.00 181 ALA A C 1
ATOM 1415 O O . ALA A 1 181 ? -11.025 5.443 30.046 1.00 98.00 181 ALA A O 1
ATOM 1416 N N . LEU A 1 182 ? -11.281 3.979 28.356 1.00 98.44 182 LEU A N 1
ATOM 1417 C CA . LEU A 1 182 ? -12.058 2.988 29.102 1.00 98.44 182 LEU A CA 1
ATOM 1418 C C . LEU A 1 182 ? -11.297 2.431 30.316 1.00 98.44 182 LEU A C 1
ATOM 1420 O O . LEU A 1 182 ? -11.876 2.256 31.383 1.00 98.44 182 LEU A O 1
ATOM 1424 N N . GLU A 1 183 ? -9.997 2.161 30.177 1.00 96.56 183 GLU A N 1
ATOM 1425 C CA . GLU A 1 183 ? -9.168 1.679 31.289 1.00 96.56 183 GLU A CA 1
ATOM 1426 C C . GLU A 1 183 ? -9.068 2.700 32.432 1.00 96.56 183 GLU A C 1
ATOM 1428 O O . GLU A 1 183 ? -9.035 2.302 33.600 1.00 96.56 183 GLU A O 1
ATOM 1433 N N . LYS A 1 184 ? -9.035 3.998 32.096 1.00 97.12 184 LYS A N 1
ATOM 1434 C CA . LYS A 1 184 ? -8.987 5.111 33.057 1.00 97.12 184 LYS A CA 1
ATOM 1435 C C . LYS A 1 184 ? -10.344 5.401 33.689 1.00 97.12 184 LYS A C 1
ATOM 1437 O O . LYS A 1 184 ? -10.400 5.669 34.883 1.00 97.12 184 LYS A O 1
ATOM 1442 N N . ASP A 1 185 ? -11.406 5.369 32.891 1.00 96.75 185 ASP A N 1
ATOM 1443 C CA . ASP A 1 185 ? -12.762 5.705 33.308 1.00 96.75 185 ASP A CA 1
ATOM 1444 C C . ASP A 1 185 ? -13.759 4.646 32.814 1.00 96.75 185 ASP A C 1
ATOM 1446 O O . ASP A 1 185 ? -14.176 4.615 31.650 1.00 96.75 185 ASP A O 1
ATOM 1450 N N . ARG A 1 186 ? -14.114 3.741 33.730 1.00 96.12 186 ARG A N 1
ATOM 1451 C CA . ARG A 1 186 ? -14.859 2.502 33.468 1.00 96.12 186 ARG A CA 1
ATOM 1452 C C . ARG A 1 186 ? -16.366 2.749 33.441 1.00 96.12 186 ARG A C 1
ATOM 1454 O O . ARG A 1 186 ? -17.103 2.225 34.273 1.00 96.12 186 ARG A O 1
ATOM 1461 N N . THR A 1 187 ? -16.821 3.558 32.492 1.00 95.94 187 THR A N 1
ATOM 1462 C CA . THR A 1 187 ? -18.242 3.879 32.294 1.00 95.94 187 THR A CA 1
ATOM 1463 C C . THR A 1 187 ? -18.841 3.120 31.106 1.00 95.94 187 THR A C 1
ATOM 1465 O O . THR A 1 187 ? -18.123 2.790 30.155 1.00 95.94 187 THR A O 1
ATOM 1468 N N . PRO A 1 188 ? -20.169 2.877 31.098 1.00 95.75 188 PRO A N 1
ATOM 1469 C CA . PRO A 1 188 ? -20.858 2.308 29.938 1.00 95.75 188 PRO A CA 1
ATOM 1470 C C . PRO A 1 188 ? -20.635 3.106 28.643 1.00 95.75 188 PRO A C 1
ATOM 1472 O O . PRO A 1 188 ? -20.515 2.520 27.569 1.00 95.75 188 PRO A O 1
ATOM 1475 N N . GLU A 1 189 ? -20.526 4.434 28.737 1.00 96.56 189 GLU A N 1
ATOM 1476 C CA . GLU A 1 189 ? -20.272 5.306 27.586 1.00 96.56 189 GLU A CA 1
ATOM 1477 C C . GLU A 1 189 ? -18.881 5.067 26.980 1.00 96.56 189 GLU A C 1
ATOM 1479 O O . GLU A 1 189 ? -18.753 4.878 25.767 1.00 96.56 189 GLU A O 1
ATOM 1484 N N . ASN A 1 190 ? -17.831 5.022 27.808 1.00 97.88 190 ASN A N 1
ATOM 1485 C CA . ASN A 1 190 ? -16.477 4.746 27.322 1.00 97.88 190 ASN A CA 1
ATOM 1486 C C . ASN A 1 190 ? -16.347 3.319 26.780 1.00 97.88 190 ASN A C 1
ATOM 1488 O O . ASN A 1 190 ? -15.611 3.095 25.816 1.00 97.88 190 ASN A O 1
ATOM 1492 N N . LEU A 1 191 ? -17.096 2.364 27.342 1.00 98.06 191 LEU A N 1
ATOM 1493 C CA . LEU A 1 191 ? -17.156 0.999 26.826 1.00 98.06 191 LEU A CA 1
ATOM 1494 C C . LEU A 1 191 ? -17.748 0.972 25.412 1.00 98.06 191 LEU A C 1
ATOM 1496 O O . LEU A 1 191 ? -17.160 0.360 24.519 1.00 98.06 191 LEU A O 1
ATOM 1500 N N . ALA A 1 192 ? -18.865 1.671 25.193 1.00 97.75 192 ALA A N 1
ATOM 1501 C CA . ALA A 1 192 ? -19.495 1.773 23.881 1.00 97.75 192 ALA A CA 1
ATOM 1502 C C . ALA A 1 192 ? -18.555 2.417 22.846 1.00 97.75 192 ALA A C 1
ATOM 1504 O O . ALA A 1 192 ? -18.373 1.869 21.758 1.00 97.75 192 ALA A O 1
ATOM 1505 N N . LYS A 1 193 ? -17.878 3.520 23.205 1.00 98.19 193 LYS A N 1
ATOM 1506 C CA . LYS A 1 193 ? -16.883 4.180 22.336 1.00 98.19 193 LYS A CA 1
ATOM 1507 C C . LYS A 1 193 ? -15.721 3.252 21.977 1.00 98.19 193 LYS A C 1
ATOM 1509 O O . LYS A 1 193 ? -15.322 3.187 20.814 1.00 98.19 193 LYS A O 1
ATOM 1514 N N . ALA A 1 194 ? -15.187 2.510 22.951 1.00 98.38 194 ALA A N 1
ATOM 1515 C CA . ALA A 1 194 ? -14.111 1.551 22.713 1.00 98.38 194 ALA A CA 1
ATOM 1516 C C . ALA A 1 194 ? -14.549 0.430 21.760 1.00 98.38 194 ALA A C 1
ATOM 1518 O O . ALA A 1 194 ? -13.829 0.127 20.809 1.00 98.38 194 ALA A O 1
ATOM 1519 N N . GLN A 1 195 ? -15.741 -0.139 21.964 1.00 97.88 195 GLN A N 1
ATOM 1520 C CA . GLN A 1 195 ? -16.302 -1.179 21.097 1.00 97.88 195 GLN A CA 1
ATOM 1521 C C . GLN A 1 195 ? -16.561 -0.676 19.670 1.00 97.88 195 GLN A C 1
ATOM 1523 O O . GLN A 1 195 ? -16.223 -1.363 18.704 1.00 97.88 195 GLN A O 1
ATOM 1528 N N . GLU A 1 196 ? -17.107 0.533 19.511 1.00 98.12 196 GLU A N 1
ATOM 1529 C CA . GLU A 1 196 ? -17.326 1.138 18.194 1.00 98.12 196 GLU A CA 1
ATOM 1530 C C . GLU A 1 196 ? -16.001 1.362 17.449 1.00 98.12 196 GLU A C 1
ATOM 1532 O O . GLU A 1 196 ? -15.880 1.027 16.267 1.00 98.12 196 GLU A O 1
ATOM 1537 N N . ALA A 1 197 ? -14.980 1.877 18.139 1.00 98.25 197 ALA A N 1
ATOM 1538 C CA . ALA A 1 197 ? -13.660 2.081 17.554 1.00 98.25 197 ALA A CA 1
ATOM 1539 C C . ALA A 1 197 ? -12.994 0.745 17.171 1.00 98.25 197 ALA A C 1
ATOM 1541 O O . ALA A 1 197 ? -12.491 0.599 16.057 1.00 98.25 197 ALA A O 1
ATOM 1542 N N . LEU A 1 198 ? -13.077 -0.270 18.038 1.00 98.06 198 LEU A N 1
ATOM 1543 C CA . LEU A 1 198 ? -12.631 -1.644 17.770 1.00 98.06 198 LEU A CA 1
ATOM 1544 C C . LEU A 1 198 ? -13.291 -2.248 16.524 1.00 98.06 198 LEU A C 1
ATOM 1546 O O . LEU A 1 198 ? -12.642 -2.969 15.761 1.00 98.06 198 LEU A O 1
ATOM 1550 N N . ASN A 1 199 ? -14.567 -1.949 16.276 1.00 97.81 199 ASN A N 1
ATOM 1551 C CA . ASN A 1 199 ? -15.275 -2.444 15.096 1.00 97.81 199 ASN A CA 1
ATOM 1552 C C . ASN A 1 199 ? -14.678 -1.933 13.780 1.00 97.81 199 ASN A C 1
ATOM 1554 O O . ASN A 1 199 ? -14.717 -2.659 12.788 1.00 97.81 199 ASN A O 1
ATOM 1558 N N . LYS A 1 200 ? -14.046 -0.754 13.796 1.00 97.94 200 LYS A N 1
ATOM 1559 C CA . LYS A 1 200 ? -13.380 -0.136 12.638 1.00 97.94 200 LYS A CA 1
ATOM 1560 C C . LYS A 1 200 ? -11.957 -0.668 12.398 1.00 97.94 200 LYS A C 1
ATOM 1562 O O . LYS A 1 200 ? -11.380 -0.401 11.341 1.00 97.94 200 LYS A O 1
ATOM 1567 N N . VAL A 1 201 ? -11.383 -1.424 13.341 1.00 98.25 201 VAL A N 1
ATOM 1568 C CA . VAL A 1 201 ? -10.057 -2.047 13.196 1.00 98.25 201 VAL A CA 1
ATOM 1569 C C . VAL A 1 201 ? -10.162 -3.289 12.307 1.00 98.25 201 VAL A C 1
ATOM 1571 O O . VAL A 1 201 ? -10.805 -4.273 12.677 1.00 98.25 201 VAL A O 1
ATOM 1574 N N . LYS A 1 202 ? -9.511 -3.252 11.135 1.00 97.75 202 LYS A N 1
ATOM 1575 C CA . LYS A 1 202 ? -9.463 -4.384 10.189 1.00 97.75 202 LYS A CA 1
ATOM 1576 C C . LYS A 1 202 ? -8.447 -5.459 10.598 1.00 97.75 202 LYS A C 1
ATOM 1578 O O . LYS A 1 202 ? -8.712 -6.641 10.402 1.00 97.75 202 LYS A O 1
ATOM 1583 N N . ASN A 1 203 ? -7.299 -5.074 11.168 1.00 98.19 203 ASN A N 1
ATOM 1584 C CA . ASN A 1 203 ? -6.264 -6.032 11.566 1.00 98.19 203 ASN A CA 1
ATOM 1585 C C . ASN A 1 203 ? -6.755 -6.913 12.728 1.00 98.19 203 ASN A C 1
ATOM 1587 O O . ASN A 1 203 ? -6.982 -6.428 13.838 1.00 98.19 203 ASN A O 1
ATOM 1591 N N . THR A 1 204 ? -6.900 -8.215 12.482 1.00 97.06 204 THR A N 1
ATOM 1592 C CA . THR A 1 204 ? -7.477 -9.158 13.451 1.00 97.06 204 THR A CA 1
ATOM 1593 C C . THR A 1 204 ? -6.597 -9.358 14.678 1.00 97.06 204 THR A C 1
ATOM 1595 O O . THR A 1 204 ? -7.119 -9.541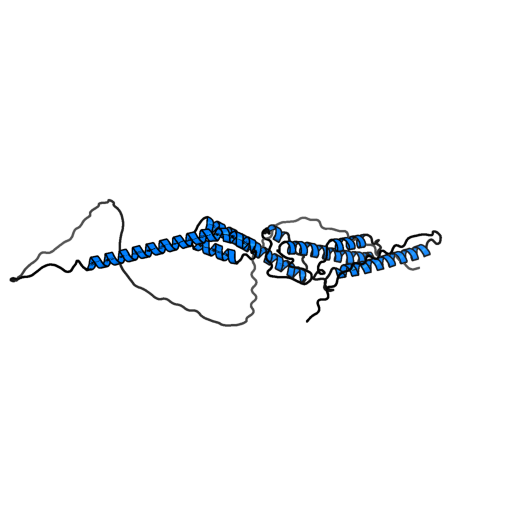 15.775 1.00 97.06 204 THR A O 1
ATOM 1598 N N . THR A 1 205 ? -5.274 -9.298 14.519 1.00 96.81 205 THR A N 1
ATOM 1599 C CA . THR A 1 205 ? -4.319 -9.444 15.625 1.00 96.81 205 THR A CA 1
ATOM 1600 C C . THR A 1 205 ? -4.399 -8.248 16.565 1.00 96.81 205 THR A C 1
ATOM 1602 O O . THR A 1 205 ? -4.554 -8.429 17.770 1.00 96.81 205 THR A O 1
ATOM 1605 N N . VAL A 1 206 ? -4.386 -7.027 16.021 1.00 97.81 206 VAL A N 1
ATOM 1606 C CA . VAL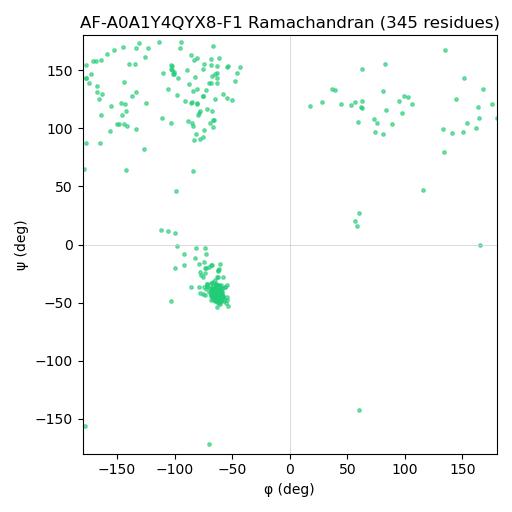 A 1 206 ? -4.548 -5.795 16.809 1.00 97.81 206 VAL A CA 1
ATOM 1607 C C . VAL A 1 206 ? -5.921 -5.751 17.474 1.00 97.81 206 VAL A C 1
ATOM 1609 O O . VAL A 1 206 ? -6.021 -5.453 18.660 1.00 97.81 206 VAL A O 1
ATOM 1612 N N . LYS A 1 207 ? -6.986 -6.095 16.740 1.00 97.88 207 LYS A N 1
ATOM 1613 C CA . LYS A 1 207 ? -8.347 -6.144 17.288 1.00 97.88 207 LYS A CA 1
ATOM 1614 C C . LYS A 1 207 ? -8.454 -7.132 18.450 1.00 97.88 207 LYS A C 1
ATOM 1616 O O . LYS A 1 207 ? -9.074 -6.817 19.461 1.00 97.88 207 LYS A O 1
ATOM 1621 N N . LYS A 1 208 ? -7.817 -8.301 18.332 1.00 97.94 208 LYS A N 1
ATOM 1622 C CA . LYS A 1 208 ? -7.758 -9.298 19.405 1.00 97.94 208 LYS A CA 1
ATOM 1623 C C . LYS A 1 208 ? -7.001 -8.773 20.628 1.00 97.94 208 LYS A C 1
ATOM 1625 O O . LYS A 1 208 ? -7.528 -8.907 21.723 1.00 97.94 208 LYS A O 1
ATOM 1630 N N . ASP A 1 209 ? -5.830 -8.152 20.455 1.00 97.62 209 ASP A N 1
ATOM 1631 C CA . ASP A 1 209 ? -5.062 -7.555 21.569 1.00 97.62 209 ASP A CA 1
ATOM 1632 C C . ASP A 1 209 ? -5.826 -6.441 22.295 1.00 97.62 209 ASP A C 1
ATOM 1634 O O . ASP A 1 209 ? -5.750 -6.297 23.510 1.00 97.62 209 ASP A O 1
ATOM 1638 N N . LEU A 1 210 ? -6.585 -5.633 21.561 1.00 98.12 210 LEU A N 1
ATOM 1639 C CA . LEU A 1 210 ? -7.404 -4.593 22.173 1.00 98.12 210 LEU A CA 1
ATOM 1640 C C . LEU A 1 210 ? -8.625 -5.187 22.894 1.00 98.12 210 LEU A C 1
ATOM 1642 O O . LEU A 1 210 ? -8.952 -4.747 23.994 1.00 98.12 210 LEU A O 1
ATOM 1646 N N . ASN A 1 211 ? -9.260 -6.223 22.336 1.00 97.62 211 ASN A N 1
ATOM 1647 C CA . ASN A 1 211 ? -10.378 -6.907 22.994 1.00 97.62 211 ASN A CA 1
ATOM 1648 C C . ASN A 1 211 ? -9.976 -7.564 24.321 1.00 97.62 211 ASN A C 1
ATOM 1650 O O . ASN A 1 211 ? -10.747 -7.487 25.273 1.00 97.62 211 ASN A O 1
ATOM 1654 N N . THR A 1 212 ? -8.767 -8.125 24.445 1.00 97.94 212 THR A N 1
ATOM 1655 C CA . THR A 1 212 ? -8.318 -8.709 25.726 1.00 97.94 212 THR A CA 1
ATOM 1656 C C . THR A 1 212 ? -8.223 -7.679 26.856 1.00 97.94 212 THR A C 1
ATOM 1658 O O . THR A 1 212 ? -8.307 -8.058 28.023 1.00 97.94 212 THR A O 1
ATOM 1661 N N . LYS A 1 213 ? -8.097 -6.386 26.530 1.00 96.75 213 LYS A N 1
ATOM 1662 C CA . LYS A 1 213 ? -8.124 -5.271 27.493 1.00 96.75 213 LYS A CA 1
ATOM 1663 C C . LYS A 1 213 ? -9.547 -4.797 27.791 1.00 96.75 213 LYS A C 1
ATOM 1665 O O . LYS A 1 213 ? -9.858 -4.461 28.930 1.00 96.75 213 LYS A O 1
ATOM 1670 N N . VAL A 1 214 ? -10.427 -4.807 26.789 1.00 97.69 214 VAL A N 1
ATOM 1671 C CA . VAL A 1 214 ? -11.826 -4.363 26.923 1.00 97.69 214 VAL A CA 1
ATOM 1672 C C . VAL A 1 214 ? -12.697 -5.380 27.658 1.00 97.69 214 VAL A C 1
ATOM 1674 O O . VAL A 1 214 ? -13.486 -4.989 28.514 1.00 97.69 214 VAL A O 1
ATOM 1677 N N . ASP A 1 215 ? -12.557 -6.671 27.363 1.00 97.12 215 ASP A N 1
ATOM 1678 C CA . ASP A 1 215 ? -13.406 -7.738 27.908 1.00 97.12 215 ASP A CA 1
ATOM 1679 C C . ASP A 1 215 ? -13.489 -7.791 29.449 1.00 97.12 215 ASP A C 1
ATOM 1681 O O . ASP A 1 215 ? -14.601 -7.925 29.970 1.00 97.12 215 ASP A O 1
ATOM 1685 N N . PRO A 1 216 ? -12.388 -7.682 30.223 1.00 96.94 216 PRO A N 1
ATOM 1686 C CA . PRO A 1 216 ? -12.489 -7.667 31.683 1.00 96.94 216 PRO A CA 1
ATOM 1687 C C . PRO A 1 216 ? -13.197 -6.411 32.205 1.00 96.94 216 PRO A C 1
ATOM 1689 O O . PRO A 1 216 ? -14.034 -6.512 33.101 1.00 96.94 216 PRO A O 1
ATOM 1692 N N . VAL A 1 217 ? -12.918 -5.241 31.618 1.00 96.94 217 VAL A N 1
ATOM 1693 C CA . VAL A 1 217 ? -13.561 -3.976 32.010 1.00 96.94 217 VAL A CA 1
ATOM 1694 C C . VAL A 1 217 ? -15.054 -4.008 31.690 1.00 96.94 217 VAL A C 1
ATOM 1696 O O . VAL A 1 217 ? -15.871 -3.592 32.507 1.00 96.94 217 VAL A O 1
ATOM 1699 N N . LYS A 1 218 ? -15.422 -4.570 30.534 1.00 96.88 218 LYS A N 1
ATOM 1700 C CA . LYS A 1 218 ? -16.813 -4.805 30.141 1.00 96.88 218 LYS A CA 1
ATOM 1701 C C . LYS A 1 218 ? -17.564 -5.598 31.207 1.00 96.88 218 LYS A C 1
ATOM 1703 O O . LYS A 1 218 ? -18.607 -5.143 31.663 1.00 96.88 218 LYS A O 1
ATOM 1708 N N . LYS A 1 219 ? -17.018 -6.746 31.626 1.00 96.19 219 LYS A N 1
ATOM 1709 C CA . LYS A 1 219 ? -17.643 -7.595 32.651 1.00 96.19 219 LYS A CA 1
ATOM 1710 C C . LYS A 1 219 ? -17.839 -6.848 33.966 1.00 96.19 219 LYS A C 1
ATOM 1712 O O . LYS A 1 219 ? -18.899 -6.946 34.567 1.00 96.19 219 LYS A O 1
ATOM 1717 N N . GLU A 1 220 ? -16.844 -6.080 34.401 1.00 95.69 220 GLU A N 1
ATOM 1718 C CA . GLU A 1 220 ? -16.953 -5.295 35.633 1.00 95.69 220 GLU A CA 1
ATOM 1719 C C . GLU A 1 220 ? -18.055 -4.228 35.550 1.00 95.69 220 GLU A C 1
ATOM 1721 O O . GLU A 1 220 ? -18.826 -4.063 36.495 1.00 95.69 220 GLU A O 1
ATOM 1726 N N . ILE A 1 221 ? -18.145 -3.515 34.423 1.00 95.44 221 ILE A N 1
ATOM 1727 C CA . ILE A 1 221 ? -19.190 -2.511 34.191 1.00 95.44 221 ILE A CA 1
ATOM 1728 C C . ILE A 1 221 ? -20.568 -3.172 34.191 1.00 95.44 221 ILE A C 1
ATOM 1730 O O . ILE A 1 221 ? -21.476 -2.678 34.854 1.00 95.44 221 ILE A O 1
ATOM 1734 N N . GLU A 1 222 ? -20.724 -4.292 33.484 1.00 94.69 222 GLU A N 1
ATOM 1735 C CA . GLU A 1 222 ? -21.983 -5.040 33.430 1.00 94.69 222 GLU A CA 1
ATOM 1736 C C . GLU A 1 222 ? -22.423 -5.495 34.828 1.00 94.69 222 GLU A C 1
ATOM 1738 O O . GLU A 1 222 ? -23.576 -5.269 35.197 1.00 94.69 222 GLU A O 1
ATOM 1743 N N . THR A 1 223 ? -21.509 -6.032 35.644 1.00 95.19 223 THR A N 1
ATOM 1744 C CA . THR A 1 223 ? -21.801 -6.400 37.039 1.00 95.19 223 THR A CA 1
ATOM 1745 C C . THR A 1 223 ? -22.225 -5.188 37.870 1.00 95.19 223 THR A C 1
ATOM 1747 O O . THR A 1 223 ? -23.253 -5.235 38.540 1.00 95.19 223 THR A O 1
ATOM 1750 N N . LYS A 1 224 ? -21.492 -4.067 37.795 1.00 93.19 224 LYS A N 1
ATOM 1751 C CA . LYS A 1 224 ? -21.824 -2.840 38.545 1.00 93.19 224 LYS A CA 1
ATOM 1752 C C . LYS A 1 224 ? -23.191 -2.274 38.167 1.00 93.19 224 LYS A C 1
ATOM 1754 O O . LYS A 1 224 ? -23.935 -1.834 39.041 1.00 93.19 224 LYS A O 1
ATOM 1759 N N . VAL A 1 225 ? -23.529 -2.286 36.878 1.00 92.00 225 VAL A N 1
ATOM 1760 C CA . VAL A 1 225 ? -24.839 -1.835 36.391 1.00 92.00 225 VAL A CA 1
ATOM 1761 C C . VAL A 1 225 ? -25.948 -2.750 36.911 1.00 92.00 225 VAL A C 1
ATOM 1763 O O . VAL A 1 225 ? -26.962 -2.247 37.391 1.00 92.00 225 VAL A O 1
ATOM 1766 N N . GLN A 1 226 ? -25.754 -4.071 36.881 1.00 92.44 226 GLN A N 1
ATOM 1767 C CA . GLN A 1 226 ? -26.729 -5.025 37.424 1.00 92.44 226 GLN A CA 1
ATOM 1768 C C . GLN A 1 226 ? -26.933 -4.847 38.934 1.00 92.44 226 GLN A C 1
ATOM 1770 O O . GLN A 1 226 ? -28.071 -4.786 39.396 1.00 92.44 226 GLN A O 1
ATOM 1775 N N . GLU A 1 227 ? -25.854 -4.694 39.705 1.00 92.19 227 GLU A N 1
ATOM 1776 C CA . GLU A 1 227 ? -25.931 -4.447 41.150 1.00 92.19 227 GLU A CA 1
ATOM 1777 C C . GLU A 1 227 ? -26.661 -3.138 41.479 1.00 92.19 227 GLU A C 1
ATOM 1779 O O . GLU A 1 227 ? -27.474 -3.095 42.404 1.00 92.19 227 GLU A O 1
ATOM 1784 N N . GLN A 1 228 ? -26.405 -2.064 40.725 1.00 90.50 228 GLN A N 1
ATOM 1785 C CA . GLN A 1 228 ? -27.106 -0.790 40.906 1.00 90.50 228 GLN A CA 1
ATOM 1786 C C . GLN A 1 228 ? -28.593 -0.895 40.563 1.00 90.50 228 GLN A C 1
ATOM 1788 O O . GLN A 1 228 ? -29.419 -0.371 41.308 1.00 90.50 228 GLN A O 1
ATOM 1793 N N . GLN A 1 229 ? -28.947 -1.591 39.480 1.00 89.88 229 GLN A N 1
ATOM 1794 C CA . GLN A 1 229 ? -30.347 -1.824 39.122 1.00 89.88 229 GLN A CA 1
ATOM 1795 C C . GLN A 1 229 ? -31.075 -2.643 40.195 1.00 89.88 229 GLN A C 1
ATOM 1797 O O . GLN A 1 229 ? -32.191 -2.290 40.572 1.00 89.88 229 GLN A O 1
ATOM 1802 N N . ALA A 1 230 ? -30.435 -3.680 40.744 1.00 91.31 230 ALA A N 1
ATOM 1803 C CA . ALA A 1 230 ? -31.008 -4.481 41.824 1.00 91.31 230 ALA A CA 1
ATOM 1804 C C . ALA A 1 230 ? -31.239 -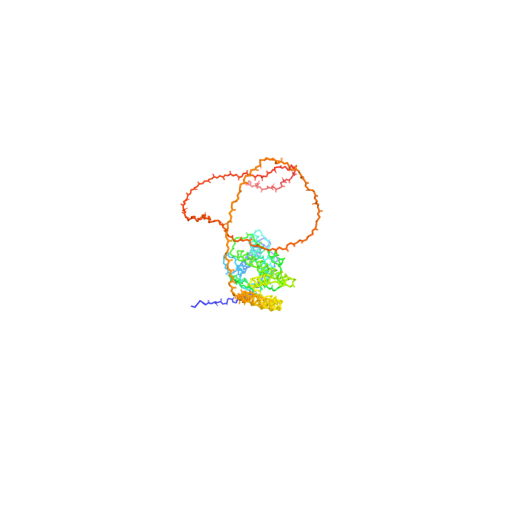3.654 43.103 1.00 91.31 230 ALA A C 1
ATOM 1806 O O . ALA A 1 230 ? -32.303 -3.754 43.714 1.00 91.31 230 ALA A O 1
ATOM 1807 N N . LYS A 1 231 ? -30.285 -2.789 43.484 1.00 89.81 231 LYS A N 1
ATOM 1808 C CA . LYS A 1 231 ? -30.446 -1.874 44.630 1.00 89.81 231 LYS A CA 1
ATOM 1809 C C . LYS A 1 231 ? -31.587 -0.880 44.417 1.00 89.81 231 LYS A C 1
ATOM 1811 O O . LYS A 1 231 ? -32.437 -0.750 45.287 1.00 89.81 231 LYS A O 1
ATOM 1816 N N . GLN A 1 232 ? -31.662 -0.252 43.242 1.00 88.81 232 GLN A N 1
ATOM 1817 C CA . GLN A 1 232 ? -32.747 0.683 42.919 1.00 88.81 232 GLN A CA 1
ATOM 1818 C C . GLN A 1 232 ? -34.128 0.012 42.962 1.00 88.81 232 GLN A C 1
ATOM 1820 O O . GLN A 1 232 ? -35.091 0.622 43.422 1.00 88.81 232 GLN A O 1
ATOM 1825 N N . GLN A 1 233 ? -34.238 -1.245 42.521 1.00 86.12 233 GLN A N 1
ATOM 1826 C CA . GLN A 1 233 ? -35.486 -2.007 42.615 1.00 86.12 233 GLN A CA 1
ATOM 1827 C C . GLN A 1 233 ? -35.869 -2.329 44.067 1.00 86.12 233 GLN A C 1
ATOM 1829 O O . GLN A 1 233 ? -37.038 -2.188 44.428 1.00 86.12 233 GLN A O 1
ATOM 1834 N N . ALA A 1 234 ? -34.902 -2.717 44.905 1.00 85.44 234 ALA A N 1
ATOM 1835 C CA . ALA A 1 234 ? -35.137 -2.979 46.325 1.00 85.44 234 ALA A CA 1
ATOM 1836 C C . ALA A 1 234 ? -35.552 -1.706 47.090 1.00 85.44 234 ALA A C 1
ATOM 1838 O O . ALA A 1 234 ? -36.511 -1.730 47.867 1.00 85.44 234 ALA A O 1
ATOM 1839 N N . ASP A 1 235 ? -34.894 -0.576 46.822 1.00 84.88 235 ASP A N 1
ATOM 1840 C CA . ASP A 1 235 ? -35.222 0.713 47.440 1.00 84.88 235 ASP A CA 1
ATOM 1841 C C . ASP A 1 235 ? -36.628 1.186 47.029 1.00 84.88 235 ASP A C 1
ATOM 1843 O O . ASP A 1 235 ? -37.420 1.598 47.880 1.00 84.88 235 ASP A O 1
ATOM 1847 N N . ALA A 1 236 ? -36.988 1.042 45.747 1.00 80.12 236 ALA A N 1
ATOM 1848 C CA . ALA A 1 236 ? -38.318 1.389 45.244 1.00 80.12 236 ALA A CA 1
ATOM 1849 C C . ALA A 1 236 ? -39.435 0.547 45.890 1.00 80.12 236 ALA A C 1
ATOM 1851 O O . ALA A 1 236 ? -40.475 1.100 46.259 1.00 80.12 236 ALA A O 1
ATOM 1852 N N . GLN A 1 237 ? -39.220 -0.763 46.080 1.00 76.56 237 GLN A N 1
ATOM 1853 C CA . GLN A 1 237 ? -40.173 -1.652 46.766 1.00 76.56 237 GLN A CA 1
ATOM 1854 C C . GLN A 1 237 ? -40.341 -1.297 48.250 1.00 76.56 237 GLN A C 1
ATOM 1856 O O . GLN A 1 237 ? -41.460 -1.302 48.770 1.00 76.56 237 GLN A O 1
ATOM 1861 N N . THR A 1 238 ? -39.250 -0.930 48.925 1.00 72.00 238 THR A N 1
ATOM 1862 C CA . THR A 1 238 ? -39.280 -0.537 50.343 1.00 72.00 238 THR A CA 1
ATOM 1863 C C . THR A 1 238 ? -40.031 0.789 50.535 1.00 72.00 238 THR A C 1
ATOM 1865 O O . THR A 1 238 ? -40.817 0.935 51.474 1.00 72.00 238 THR A O 1
ATOM 1868 N N . GLN A 1 239 ? -39.881 1.737 49.601 1.00 69.00 239 GLN A N 1
ATOM 1869 C CA . GLN A 1 239 ? -40.636 2.995 49.602 1.00 69.00 239 GLN A CA 1
ATOM 1870 C C . GLN A 1 239 ? -42.141 2.793 49.357 1.00 69.00 239 GLN A C 1
ATOM 1872 O O . GLN A 1 239 ? -42.953 3.482 49.977 1.00 69.00 239 GLN A O 1
ATOM 1877 N N . THR A 1 240 ? -42.538 1.825 48.518 1.00 66.19 240 THR A N 1
ATOM 1878 C CA . THR A 1 240 ? -43.966 1.543 48.270 1.00 66.19 240 THR A CA 1
ATOM 1879 C C . THR A 1 240 ? -44.649 0.886 49.475 1.00 66.19 240 THR A C 1
ATOM 1881 O O . THR A 1 240 ? -45.799 1.212 49.776 1.00 66.19 240 THR A O 1
ATOM 1884 N N . GLN A 1 241 ? -43.950 0.007 50.205 1.00 60.53 241 GLN A N 1
ATOM 1885 C CA . GLN A 1 241 ? -44.479 -0.612 51.429 1.00 60.53 241 GLN A CA 1
ATOM 1886 C C . GLN A 1 241 ? -44.635 0.394 52.580 1.00 60.53 241 GLN A C 1
ATOM 1888 O O . GLN A 1 241 ? -45.654 0.375 53.273 1.00 60.53 241 GLN A O 1
ATOM 1893 N N . ALA A 1 242 ? -43.693 1.329 52.747 1.00 60.31 242 ALA A N 1
ATOM 1894 C CA . ALA A 1 242 ? -43.796 2.372 53.770 1.00 60.31 242 ALA A CA 1
ATOM 1895 C C . ALA A 1 242 ? -45.006 3.308 53.547 1.00 60.31 242 ALA A C 1
ATOM 1897 O O . ALA A 1 242 ? -45.655 3.714 54.509 1.00 60.31 242 ALA A O 1
ATOM 1898 N N . GLN A 1 243 ? -45.367 3.595 52.289 1.00 58.19 243 GLN A N 1
ATOM 1899 C CA . GLN A 1 243 ? -46.518 4.441 51.938 1.00 58.19 243 GLN A CA 1
ATOM 1900 C C . GLN A 1 243 ? -47.886 3.748 52.123 1.00 58.19 243 GLN A C 1
ATOM 1902 O O . GLN A 1 243 ? -48.880 4.415 52.420 1.00 58.19 243 GLN A O 1
ATOM 1907 N N . GLN A 1 244 ? -47.953 2.416 52.002 1.00 57.66 244 GLN A N 1
ATOM 1908 C CA . GLN A 1 244 ? -49.178 1.639 52.261 1.00 57.66 244 GLN A CA 1
ATOM 1909 C C . GLN A 1 244 ? -49.457 1.449 53.763 1.00 57.66 244 GLN A C 1
ATOM 1911 O O . GLN A 1 244 ? -50.613 1.347 54.178 1.00 57.66 244 GLN A O 1
ATOM 1916 N N . GLN A 1 245 ? -48.424 1.472 54.608 1.00 53.91 245 GLN A N 1
ATOM 1917 C CA . GLN A 1 245 ? -48.593 1.335 56.057 1.00 53.91 245 GLN A CA 1
ATOM 1918 C C . GLN A 1 245 ? -49.071 2.640 56.730 1.00 53.91 245 GLN A C 1
ATOM 1920 O O . GLN A 1 245 ? -49.737 2.588 57.761 1.00 53.91 245 GLN A O 1
ATOM 1925 N N . SER A 1 246 ? -48.834 3.809 56.119 1.00 53.12 246 SER A N 1
ATOM 1926 C CA . SER A 1 246 ? -49.310 5.110 56.632 1.00 53.12 246 SER A CA 1
ATOM 1927 C C . SER A 1 246 ? -50.793 5.405 56.349 1.00 53.12 246 SER A C 1
ATOM 1929 O O . SER A 1 246 ? -51.374 6.275 56.990 1.00 53.12 246 SER A O 1
ATOM 1931 N N . THR A 1 247 ? -51.433 4.697 55.412 1.00 51.12 247 THR A N 1
ATOM 1932 C CA . THR A 1 247 ? -52.858 4.892 55.059 1.00 51.12 247 THR A CA 1
ATOM 1933 C C . THR A 1 247 ? -53.818 3.996 55.850 1.00 51.12 247 THR A C 1
ATOM 1935 O O . THR A 1 247 ? -55.024 4.220 55.816 1.00 51.12 247 THR A O 1
ATOM 1938 N N . SER A 1 248 ? -53.302 3.038 56.628 1.00 49.88 248 SER A N 1
ATOM 1939 C CA . SER A 1 248 ? -54.114 2.088 57.409 1.00 49.88 248 SER A CA 1
ATOM 1940 C C . SER A 1 248 ? -54.292 2.476 58.888 1.00 49.88 248 SER A C 1
ATOM 1942 O O . SER A 1 248 ? -54.974 1.772 59.626 1.00 49.88 248 SER A O 1
ATOM 1944 N N . GLN A 1 249 ? -53.700 3.590 59.342 1.00 47.91 249 GLN A N 1
ATOM 1945 C CA . GLN A 1 249 ? -53.691 4.001 60.758 1.00 47.91 249 GLN A CA 1
ATOM 1946 C C . GLN A 1 249 ? -54.522 5.267 61.059 1.00 47.91 249 GLN A C 1
ATOM 1948 O O . GLN A 1 249 ? -54.433 5.815 62.153 1.00 47.91 249 GLN A O 1
ATOM 1953 N N . ALA A 1 250 ? -55.359 5.717 60.114 1.00 48.97 250 ALA A N 1
ATOM 1954 C CA . ALA A 1 250 ? -56.257 6.870 60.280 1.00 48.97 250 ALA A CA 1
ATOM 1955 C C . ALA A 1 250 ? -57.745 6.494 60.468 1.00 48.97 250 ALA A C 1
ATOM 1957 O O . ALA A 1 250 ? -58.608 7.367 60.404 1.00 48.97 250 ALA A O 1
ATOM 1958 N N . GLN A 1 251 ? -58.075 5.218 60.709 1.00 47.19 251 GLN A N 1
ATOM 1959 C CA . GLN A 1 251 ? -59.464 4.764 60.858 1.00 47.19 251 GLN A CA 1
ATOM 1960 C C . GLN A 1 251 ? -59.662 3.981 62.170 1.00 47.19 251 GLN A C 1
ATOM 1962 O O . GLN A 1 251 ? -59.630 2.757 62.206 1.00 47.19 251 GLN A O 1
ATOM 1967 N N . GLY A 1 252 ? -59.850 4.719 63.267 1.00 45.53 252 GLY A N 1
ATOM 1968 C CA . GLY A 1 252 ? -60.202 4.201 64.596 1.00 45.53 252 GLY A CA 1
ATOM 1969 C C . GLY A 1 252 ? -59.637 5.122 65.675 1.00 45.53 252 GLY A C 1
ATOM 1970 O O . GLY A 1 252 ? -58.456 5.076 65.981 1.00 45.53 252 GLY A O 1
ATOM 1971 N N . THR A 1 253 ? -60.394 6.064 66.231 1.00 40.50 253 THR A N 1
ATOM 1972 C CA . THR A 1 253 ? -61.402 5.863 67.286 1.00 40.50 253 THR A CA 1
ATOM 1973 C C . THR A 1 253 ? -62.105 7.220 67.495 1.00 40.50 253 THR A C 1
ATOM 1975 O O . THR A 1 253 ? -61.465 8.262 67.403 1.00 40.50 253 THR A O 1
ATOM 1978 N N . THR A 1 254 ? -63.423 7.309 67.683 1.00 36.69 254 THR A N 1
ATOM 1979 C CA . THR A 1 254 ? -64.024 7.433 69.025 1.00 36.69 254 THR A CA 1
ATOM 1980 C C . THR A 1 254 ? -65.557 7.448 68.942 1.00 36.69 254 THR A C 1
ATOM 1982 O O . THR A 1 254 ? -66.155 7.982 68.011 1.00 36.69 254 THR A O 1
ATOM 1985 N N . SER A 1 255 ? -66.163 6.813 69.941 1.00 41.69 255 SER A N 1
ATOM 1986 C CA . SER A 1 255 ? -67.589 6.557 70.130 1.00 41.69 255 SER A CA 1
ATOM 1987 C C . SER A 1 255 ? -68.389 7.791 70.586 1.00 41.69 255 SER A C 1
ATOM 1989 O O . SER A 1 255 ? -67.876 8.646 71.302 1.00 41.69 255 SER A O 1
ATOM 1991 N N . ALA A 1 256 ? -69.672 7.825 70.207 1.00 38.81 256 ALA A N 1
ATOM 1992 C CA . ALA A 1 256 ? -70.753 8.688 70.723 1.00 38.81 256 ALA A CA 1
ATOM 1993 C C . ALA A 1 256 ? -71.093 8.348 72.214 1.00 38.81 256 ALA A C 1
ATOM 1995 O O . ALA A 1 256 ? -70.613 7.297 72.653 1.00 38.81 256 ALA A O 1
ATOM 1996 N N . PRO A 1 257 ? -71.924 9.106 72.994 1.00 52.28 257 PRO A N 1
ATOM 1997 C CA . PRO A 1 257 ? -73.119 9.865 72.562 1.00 52.28 257 PRO A CA 1
ATOM 1998 C C . PRO A 1 257 ? -73.431 11.223 73.258 1.00 52.28 257 PRO A C 1
ATOM 2000 O O . PRO A 1 257 ? -72.833 11.567 74.266 1.00 52.28 257 PRO A O 1
ATOM 2003 N N . GLN A 1 258 ? -74.411 11.945 72.672 1.00 37.38 258 GLN A N 1
ATOM 2004 C CA . GLN A 1 258 ? -75.422 12.883 73.239 1.00 37.38 258 GLN A CA 1
ATOM 2005 C C . GLN A 1 258 ? -75.008 13.809 74.417 1.00 37.38 258 GLN A C 1
ATOM 2007 O O . GLN A 1 258 ? -74.535 13.368 75.449 1.00 37.38 258 GLN A O 1
ATOM 2012 N N . THR A 1 259 ? -75.299 15.116 74.448 1.00 31.19 259 THR A N 1
ATOM 2013 C CA . THR A 1 259 ? -76.626 15.734 74.298 1.00 31.19 259 THR A CA 1
ATOM 2014 C C . THR A 1 259 ? -76.508 17.272 74.332 1.00 31.19 259 THR A C 1
ATOM 2016 O O . THR A 1 259 ? -75.656 17.815 75.023 1.00 31.19 259 THR A O 1
ATOM 2019 N N . GLN A 1 260 ? -77.485 17.921 73.694 1.00 33.59 260 GLN A N 1
ATOM 2020 C CA . GLN A 1 260 ? -78.176 19.140 74.141 1.00 33.59 260 GLN A CA 1
ATOM 2021 C C . GLN A 1 260 ? -77.620 20.530 73.777 1.00 33.59 260 GLN A C 1
ATOM 2023 O O . GLN A 1 260 ? -76.713 21.101 74.370 1.00 33.59 260 GLN A O 1
ATOM 2028 N N . SER A 1 261 ? -78.326 21.079 72.792 1.00 35.41 261 SER A N 1
ATOM 2029 C CA . SER A 1 261 ? -78.434 22.458 72.341 1.00 35.41 261 SER A CA 1
ATOM 2030 C C . SER A 1 261 ? -78.824 23.439 73.454 1.00 35.41 261 SER A C 1
ATOM 2032 O O . SER A 1 261 ? -79.605 23.092 74.335 1.00 35.41 261 SER A O 1
ATOM 2034 N N . THR A 1 262 ? -78.429 24.707 73.329 1.00 34.00 262 THR A N 1
ATOM 2035 C CA . THR A 1 262 ? -79.373 25.843 73.204 1.00 34.00 262 THR A CA 1
ATOM 2036 C C . THR A 1 262 ? -78.641 27.135 72.786 1.00 34.00 262 THR A C 1
ATOM 2038 O O . THR A 1 262 ? -77.417 27.199 72.898 1.00 34.00 262 THR A O 1
ATOM 2041 N N . PRO A 1 263 ? -79.361 28.115 72.202 1.00 53.06 263 PRO A N 1
ATOM 2042 C CA . PRO A 1 263 ? -78.816 29.014 71.186 1.00 53.06 263 PRO A CA 1
ATOM 2043 C C . PRO A 1 263 ? -78.907 30.512 71.531 1.00 53.06 263 PRO A C 1
ATOM 2045 O O . PRO A 1 263 ? -79.695 30.903 72.382 1.00 53.06 263 PRO A O 1
ATOM 2048 N N . ALA A 1 264 ? -78.204 31.308 70.709 1.00 34.69 264 ALA A N 1
ATOM 2049 C CA . ALA A 1 264 ? -78.473 32.711 70.350 1.00 34.69 264 ALA A CA 1
ATOM 2050 C C . ALA A 1 264 ? -78.427 33.738 71.517 1.00 34.69 264 ALA A C 1
ATOM 2052 O O . ALA A 1 264 ? -78.686 33.437 72.666 1.00 34.69 264 ALA A O 1
ATOM 2053 N N . THR A 1 265 ? -78.096 35.015 71.349 1.00 31.78 265 THR A N 1
ATOM 2054 C CA . THR A 1 265 ? -78.349 35.945 70.247 1.00 31.78 265 THR A CA 1
ATOM 2055 C C . THR A 1 265 ? -77.533 37.222 70.520 1.00 31.78 265 THR A C 1
ATOM 2057 O O . THR A 1 265 ? -77.249 37.505 71.677 1.00 31.78 265 THR A O 1
ATOM 2060 N N . SER A 1 266 ? -77.252 37.998 69.462 1.00 33.28 266 SER A N 1
ATOM 2061 C CA . SER A 1 266 ? -77.346 39.477 69.394 1.00 33.28 266 SER A CA 1
ATOM 2062 C C . SER A 1 266 ? -76.783 40.294 70.572 1.00 33.28 266 SER A C 1
ATOM 2064 O O . SER A 1 266 ? -77.321 40.269 71.666 1.00 33.28 266 SER A O 1
ATOM 2066 N N . GLY A 1 267 ? -75.816 41.188 70.411 1.00 31.73 267 GLY A N 1
ATOM 2067 C CA . GLY A 1 267 ? -75.558 42.051 69.268 1.00 31.73 267 GLY A CA 1
ATOM 2068 C C . GLY A 1 267 ? -75.256 43.466 69.780 1.00 31.73 267 GLY A C 1
ATOM 2069 O O . GLY A 1 267 ? -75.546 43.797 70.926 1.00 31.73 267 GLY A O 1
ATOM 2070 N N . ASN A 1 268 ? -74.750 44.281 68.859 1.00 31.78 268 ASN A N 1
ATOM 2071 C CA . ASN A 1 268 ? -74.759 45.744 68.836 1.00 31.78 268 ASN A CA 1
ATOM 2072 C C . ASN A 1 268 ? -73.451 46.516 69.127 1.00 31.78 268 ASN A C 1
ATOM 2074 O O . ASN A 1 268 ? -72.897 46.520 70.221 1.00 31.78 268 ASN A O 1
ATOM 2078 N N . THR A 1 269 ? -73.122 47.302 68.093 1.00 33.62 269 THR A N 1
ATOM 2079 C CA . THR A 1 269 ? -72.569 48.670 68.073 1.00 33.62 269 THR A CA 1
ATOM 2080 C C . THR A 1 269 ? -71.117 48.949 68.458 1.00 33.62 269 THR A C 1
ATOM 2082 O O . THR A 1 269 ? -70.787 49.103 69.623 1.00 33.62 269 THR A O 1
ATOM 2085 N N . GLY A 1 270 ? -70.340 49.270 67.414 1.00 28.62 270 GLY A N 1
ATOM 2086 C CA . GLY A 1 270 ? -69.956 50.664 67.142 1.00 28.62 270 GLY A CA 1
ATOM 2087 C C . GLY A 1 270 ? -68.566 51.093 67.615 1.00 28.62 270 GLY A C 1
ATOM 2088 O O . GLY A 1 270 ? -68.253 50.991 68.792 1.00 28.62 270 GLY A O 1
ATOM 2089 N N . GLY A 1 271 ? -67.764 51.668 66.711 1.00 31.88 271 GLY A N 1
ATOM 2090 C CA . GLY A 1 271 ? -66.573 52.428 67.108 1.00 31.88 271 GLY A CA 1
ATOM 2091 C C . GLY A 1 271 ? -65.458 52.480 66.068 1.00 31.88 271 GLY A C 1
ATOM 2092 O O . GLY A 1 271 ? -64.742 51.512 65.872 1.00 31.88 271 GLY A O 1
ATOM 2093 N N . THR A 1 272 ? -65.329 53.626 65.417 1.00 32.28 272 THR A N 1
ATOM 2094 C CA . THR A 1 272 ? -64.462 53.977 64.284 1.00 32.28 272 THR A CA 1
ATOM 2095 C C . THR A 1 272 ? -62.964 54.156 64.631 1.00 32.28 272 THR A C 1
ATOM 2097 O O . THR A 1 272 ? -62.630 54.629 65.710 1.00 32.28 272 THR A O 1
ATOM 2100 N N . SER A 1 273 ? -62.116 53.959 63.607 1.00 35.50 273 SER A N 1
ATOM 2101 C CA . SER A 1 273 ? -60.912 54.744 63.228 1.00 35.50 273 SER A CA 1
ATOM 2102 C C . SER A 1 273 ? -59.478 54.371 63.673 1.00 35.50 273 SER A C 1
ATOM 2104 O O . SER A 1 273 ? -59.104 54.447 64.835 1.00 35.50 273 SER A O 1
ATOM 2106 N N . ASN A 1 274 ? -58.662 54.206 62.615 1.00 33.91 274 ASN A N 1
ATOM 2107 C CA . ASN A 1 274 ? -57.289 54.688 62.356 1.00 33.91 274 ASN A CA 1
ATOM 2108 C C . ASN A 1 274 ? -56.039 53.980 62.932 1.00 33.91 274 ASN A C 1
ATOM 2110 O O . ASN A 1 274 ? -55.530 54.300 63.996 1.00 33.91 274 ASN A O 1
ATOM 2114 N N . ASN A 1 275 ? -55.485 53.100 62.085 1.00 38.88 275 ASN A N 1
ATOM 2115 C CA . ASN A 1 275 ? -54.129 53.096 61.495 1.00 38.88 275 ASN A CA 1
ATOM 2116 C C . ASN A 1 275 ? -53.025 53.970 62.136 1.00 38.88 275 ASN A C 1
ATOM 2118 O O . ASN A 1 275 ? -53.138 55.182 62.015 1.00 38.88 275 ASN A O 1
ATOM 2122 N N . VAL A 1 276 ? -51.922 53.361 62.619 1.00 36.28 276 VAL A N 1
ATOM 2123 C CA . VAL A 1 276 ? -50.497 53.751 62.402 1.00 36.28 276 VAL A CA 1
ATOM 2124 C C . VAL A 1 276 ? -49.578 52.553 62.765 1.00 36.28 276 VAL A C 1
ATOM 2126 O O . VAL A 1 276 ? -49.697 51.988 63.848 1.00 36.28 276 VAL A O 1
ATOM 2129 N N . ALA A 1 277 ? -48.650 52.174 61.875 1.00 39.06 277 ALA A N 1
ATOM 2130 C CA . ALA A 1 277 ? -47.528 51.241 62.118 1.00 39.06 277 ALA A CA 1
ATOM 2131 C C . ALA A 1 277 ? -46.301 51.986 62.706 1.00 39.06 277 ALA A C 1
ATOM 2133 O O . ALA A 1 277 ? -46.216 53.196 62.494 1.00 39.06 277 ALA A O 1
ATOM 2134 N N . PRO A 1 278 ? -45.280 51.339 63.325 1.00 46.50 278 PRO A N 1
ATOM 2135 C CA . PRO A 1 278 ? -44.179 50.817 62.493 1.00 46.50 278 PRO A CA 1
ATOM 2136 C C . PRO A 1 278 ? -43.297 49.675 63.071 1.00 46.50 278 PRO A C 1
ATOM 2138 O O . PRO A 1 278 ? -43.171 49.485 64.272 1.00 46.50 278 PRO A O 1
ATOM 2141 N N . ARG A 1 279 ? -42.572 49.044 62.128 1.00 32.12 279 ARG A N 1
ATOM 2142 C CA . ARG A 1 279 ? -41.187 48.510 62.171 1.00 32.12 279 ARG A CA 1
ATOM 2143 C C . ARG A 1 279 ? -40.780 47.485 63.240 1.00 32.12 279 ARG A C 1
ATOM 2145 O O . ARG A 1 279 ? -40.657 47.794 64.417 1.00 32.12 279 ARG A O 1
ATOM 2152 N N . GLN A 1 280 ? -40.297 46.341 62.750 1.00 36.72 280 GLN A N 1
ATOM 2153 C CA . GLN A 1 280 ? -39.431 45.435 63.501 1.00 36.72 280 GLN A CA 1
ATOM 2154 C C . GLN A 1 280 ? -38.235 45.005 62.638 1.00 36.72 280 GLN A C 1
ATOM 2156 O O . GLN A 1 280 ? -38.391 44.620 61.480 1.00 36.72 280 GLN A O 1
ATOM 2161 N N . SER A 1 281 ? -37.042 45.117 63.221 1.00 37.38 281 SER A N 1
ATOM 2162 C CA . SER A 1 281 ? -35.762 44.637 62.698 1.00 37.38 281 SER A CA 1
ATOM 2163 C C . SER A 1 281 ? -35.368 43.389 63.484 1.00 37.38 281 SER A C 1
ATOM 2165 O O . SER A 1 281 ? -35.385 43.454 64.710 1.00 37.38 281 SER A O 1
ATOM 2167 N N . GLN A 1 282 ? -34.939 42.309 62.823 1.00 41.12 282 GLN A N 1
ATOM 2168 C CA . GLN A 1 282 ? -34.019 41.326 63.414 1.00 41.12 282 GLN A CA 1
ATOM 2169 C C . GLN A 1 282 ? -33.447 40.361 62.354 1.00 41.12 282 GLN A C 1
ATOM 2171 O O . GLN A 1 282 ? -34.204 39.869 61.518 1.00 41.12 282 GLN A O 1
ATOM 2176 N N . PRO A 1 283 ? -32.133 40.063 62.389 1.00 45.56 283 PRO A N 1
ATOM 2177 C CA . PRO A 1 283 ? -31.516 38.951 61.67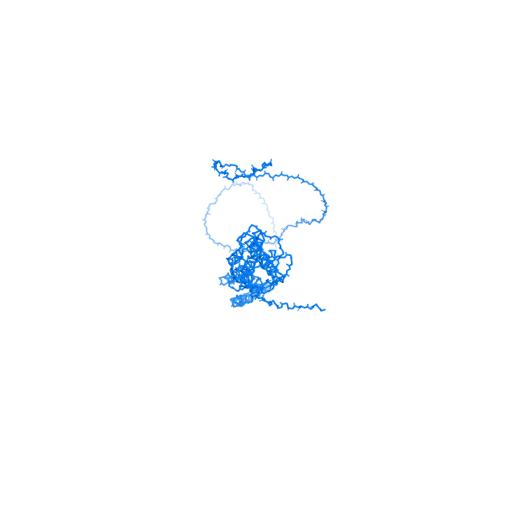2 1.00 45.56 283 PRO A CA 1
ATOM 2178 C C . PRO A 1 283 ? -31.210 37.768 62.616 1.00 45.56 283 PRO A C 1
ATOM 2180 O O . PRO A 1 283 ? -30.925 37.991 63.789 1.00 45.56 283 PRO A O 1
ATOM 2183 N N . ALA A 1 284 ? -31.215 36.533 62.091 1.00 33.59 284 ALA A N 1
ATOM 2184 C CA . ALA A 1 284 ? -30.150 35.519 62.245 1.00 33.59 284 ALA A CA 1
ATOM 2185 C C . ALA A 1 284 ? -30.623 34.095 61.866 1.00 33.59 284 ALA A C 1
ATOM 2187 O O . ALA A 1 284 ? -31.524 33.534 62.476 1.00 33.59 284 ALA A O 1
ATOM 2188 N N . GLN A 1 285 ? -29.952 33.556 60.841 1.00 32.03 285 GLN A N 1
ATOM 2189 C CA . GLN A 1 285 ? -29.475 32.178 60.624 1.00 32.03 285 GLN A CA 1
ATOM 2190 C C . GLN A 1 285 ? -30.213 30.987 61.272 1.00 32.03 285 GLN A C 1
ATOM 2192 O O . GLN A 1 285 ? -30.152 30.798 62.479 1.00 32.03 285 GLN A O 1
ATOM 2197 N N . SER A 1 286 ? -30.671 30.043 60.436 1.00 32.59 286 SER A N 1
ATOM 2198 C CA . SER A 1 286 ? -30.020 28.724 60.279 1.00 32.59 286 SER A CA 1
ATOM 2199 C C . SER A 1 286 ? -30.807 27.790 59.339 1.00 32.59 286 SER A C 1
ATOM 2201 O O . SER A 1 286 ? -31.950 27.444 59.603 1.00 32.59 286 SER A O 1
ATOM 2203 N N . SER A 1 287 ? -30.121 27.375 58.267 1.00 31.47 287 SER A N 1
ATOM 2204 C CA . SER A 1 287 ? -30.092 26.032 57.661 1.00 31.47 287 SER A CA 1
ATOM 2205 C C . SER A 1 287 ? -31.366 25.340 57.125 1.00 31.47 287 SER A C 1
ATOM 2207 O O . SER A 1 287 ? -32.084 24.664 57.849 1.00 31.47 287 SER A O 1
ATOM 2209 N N . ASN A 1 288 ? -31.421 25.341 55.785 1.00 33.69 288 ASN A N 1
ATOM 2210 C CA . ASN A 1 288 ? -31.705 24.246 54.837 1.00 33.69 288 ASN A CA 1
ATOM 2211 C C . ASN A 1 288 ? -33.045 23.482 54.816 1.00 33.69 288 ASN A C 1
ATOM 2213 O O . ASN A 1 288 ? -33.354 22.697 55.703 1.00 33.69 288 ASN A O 1
ATOM 2217 N N . ASN A 1 289 ? -33.686 23.630 53.641 1.00 35.56 289 ASN A N 1
ATOM 2218 C CA . ASN A 1 289 ? -34.220 22.629 52.694 1.00 35.56 289 ASN A CA 1
ATOM 2219 C C . ASN A 1 289 ? -34.918 21.370 53.241 1.00 35.56 289 ASN A C 1
ATOM 2221 O O . ASN A 1 289 ? -34.344 20.610 54.003 1.00 35.56 289 ASN A O 1
ATOM 2225 N N . GLY A 1 290 ? -36.083 20.965 52.738 1.00 29.44 290 GLY A N 1
ATOM 2226 C CA . GLY A 1 290 ? -36.810 21.393 51.542 1.00 29.44 290 GLY A CA 1
ATOM 2227 C C . GLY A 1 290 ? -37.658 20.226 51.013 1.00 29.44 290 GLY A C 1
ATOM 2228 O O . GLY A 1 290 ? -37.232 19.076 51.071 1.00 29.44 290 GLY A O 1
ATOM 2229 N N . GLY A 1 291 ? -38.850 20.540 50.503 1.00 26.38 291 GLY A N 1
ATOM 2230 C CA . GLY A 1 291 ? -39.796 19.617 49.859 1.00 26.38 291 GLY A CA 1
ATOM 2231 C C . GLY A 1 291 ? -41.236 20.028 50.193 1.00 26.38 291 GLY A C 1
ATOM 2232 O O . GLY A 1 291 ? -41.557 20.191 51.359 1.00 26.38 291 GLY A O 1
ATOM 2233 N N . GLY A 1 292 ? -42.157 20.272 49.264 1.00 27.86 292 GLY A N 1
ATOM 2234 C CA . GLY A 1 292 ? -42.159 20.182 47.807 1.00 27.86 292 GLY A CA 1
ATOM 2235 C C . GLY A 1 292 ? -43.526 20.650 47.271 1.00 27.86 292 GLY A C 1
ATOM 2236 O O . GLY A 1 292 ? -44.257 21.334 47.984 1.00 27.86 292 GLY A O 1
ATOM 2237 N N . SER A 1 293 ? -43.880 20.189 46.062 1.00 30.41 293 SER A N 1
ATOM 2238 C CA . SER A 1 293 ? -45.170 20.370 45.353 1.00 30.41 293 SER A CA 1
ATOM 2239 C C . SER A 1 293 ? -45.321 21.728 44.635 1.00 30.41 293 SER A C 1
ATOM 2241 O O . SER A 1 293 ? -45.041 22.770 45.208 1.00 30.41 293 SER A O 1
ATOM 2243 N N . SER A 1 294 ? -45.747 21.835 43.368 1.00 33.81 294 SER A N 1
ATOM 2244 C CA . SER A 1 294 ? -46.920 21.203 42.737 1.00 33.81 294 SER A CA 1
ATOM 2245 C C . SER A 1 294 ? -46.847 21.260 41.192 1.00 33.81 294 SER A C 1
ATOM 2247 O O . SER A 1 294 ? -46.148 22.097 40.628 1.00 33.81 294 SER A O 1
ATOM 2249 N N . THR A 1 295 ? -47.594 20.378 40.522 1.00 33.00 295 THR A N 1
ATOM 2250 C CA . THR A 1 295 ? -47.901 20.290 39.070 1.00 33.00 295 THR A CA 1
ATOM 2251 C C . THR A 1 295 ? -48.842 21.427 38.574 1.00 33.00 295 THR A C 1
ATOM 2253 O O . THR A 1 295 ? -49.240 22.264 39.379 1.00 33.00 295 THR A O 1
ATOM 2256 N N . PRO A 1 296 ? -49.364 21.416 37.323 1.00 48.81 296 PRO A N 1
ATOM 2257 C CA . PRO A 1 296 ? -48.710 21.578 36.009 1.00 48.81 296 PRO A CA 1
ATOM 2258 C C . PRO A 1 296 ? -49.368 22.714 35.169 1.00 48.81 296 PRO A C 1
ATOM 2260 O O . PRO A 1 296 ? -50.528 23.031 35.415 1.00 48.81 296 PRO A O 1
ATOM 2263 N N . SER A 1 297 ? -48.715 23.279 34.132 1.00 32.09 297 SER A N 1
ATOM 2264 C CA . SER A 1 297 ? -49.386 23.936 32.973 1.00 32.09 297 SER A CA 1
ATOM 2265 C C . SER A 1 297 ? -48.430 24.453 31.879 1.00 32.09 297 SER A C 1
ATOM 2267 O O . SER A 1 297 ? -47.415 25.062 32.197 1.00 32.09 297 SER A O 1
ATOM 2269 N N . GLN A 1 298 ? -48.895 24.327 30.620 1.00 35.09 298 GLN A N 1
ATOM 2270 C CA . GLN A 1 298 ? -48.570 25.102 29.394 1.00 35.09 298 GLN A CA 1
ATOM 2271 C C . GLN A 1 298 ? -47.306 24.769 28.558 1.00 35.09 298 GLN A C 1
ATOM 2273 O O . GLN A 1 298 ? -46.313 24.293 29.092 1.00 35.09 298 GLN A O 1
ATOM 2278 N N . PRO A 1 299 ? -47.284 25.109 27.244 1.00 45.91 299 PRO A N 1
ATOM 2279 C CA . PRO A 1 299 ? -48.216 24.709 26.182 1.00 45.91 299 PRO A CA 1
ATOM 2280 C C . PRO A 1 299 ? -47.479 24.192 24.918 1.00 45.91 299 PRO A C 1
ATOM 2282 O O . PRO A 1 299 ? -46.260 24.273 24.788 1.00 45.91 299 PRO A O 1
ATOM 2285 N N . ALA A 1 300 ? -48.247 23.684 23.954 1.00 34.28 300 ALA A N 1
ATOM 2286 C CA . ALA A 1 300 ? -47.779 23.270 22.633 1.00 34.28 300 ALA A CA 1
ATOM 2287 C C . ALA A 1 300 ? -47.317 24.450 21.753 1.00 34.28 300 ALA A C 1
ATOM 2289 O O . ALA A 1 300 ? -48.021 25.455 21.666 1.00 34.28 300 ALA A O 1
ATOM 2290 N N . GLN A 1 301 ? -46.214 24.264 21.016 1.00 35.19 301 GLN A N 1
ATOM 2291 C CA . GLN A 1 301 ? -45.942 24.930 19.734 1.00 35.19 301 GLN A CA 1
ATOM 2292 C C . GLN A 1 301 ? -45.229 23.967 18.763 1.00 35.19 301 GLN A C 1
ATOM 2294 O O . GLN A 1 301 ? -44.156 23.444 19.052 1.00 35.19 301 GLN A O 1
ATOM 2299 N N . GLN A 1 302 ? -45.863 23.743 17.610 1.00 36.72 302 GLN A N 1
ATOM 2300 C CA . GLN A 1 302 ? -45.269 23.296 16.336 1.00 36.72 302 GLN A CA 1
ATOM 2301 C C . GLN A 1 302 ? -44.654 24.534 15.635 1.00 36.72 302 GLN A C 1
ATOM 2303 O O . GLN A 1 302 ? -45.081 25.640 15.982 1.00 36.72 302 GLN A O 1
ATOM 2308 N N . PRO A 1 303 ? -43.718 24.431 14.660 1.00 44.00 303 PRO A N 1
ATOM 2309 C CA . PRO A 1 303 ? -44.047 24.025 13.274 1.00 44.00 303 PRO A CA 1
ATOM 2310 C C . PRO A 1 303 ? -42.958 23.141 12.593 1.00 44.00 303 PRO A C 1
ATOM 2312 O O . PRO A 1 303 ? -41.775 23.244 12.886 1.00 44.00 303 PRO A O 1
ATOM 2315 N N . SER A 1 304 ? -43.330 22.110 11.826 1.00 33.25 304 SER A N 1
ATOM 2316 C CA . SER A 1 304 ? -43.509 22.082 10.352 1.00 33.25 304 SER A CA 1
ATOM 2317 C C . SER A 1 304 ? -42.230 21.858 9.523 1.00 33.25 304 SER A C 1
ATOM 2319 O O . SER A 1 304 ? -41.350 22.708 9.448 1.00 33.25 304 SER A O 1
ATOM 2321 N N . GLN A 1 305 ? -42.205 20.725 8.810 1.00 38.50 305 GLN A N 1
ATOM 2322 C CA . GLN A 1 305 ? -41.483 20.567 7.541 1.00 38.50 305 GLN A CA 1
ATOM 2323 C C . GLN A 1 305 ? -42.034 21.541 6.482 1.00 38.50 305 GLN A C 1
ATOM 2325 O O . GLN A 1 305 ? -43.196 21.950 6.567 1.00 38.50 305 GLN A O 1
ATOM 2330 N N . PRO A 1 306 ? -41.258 21.808 5.420 1.00 40.59 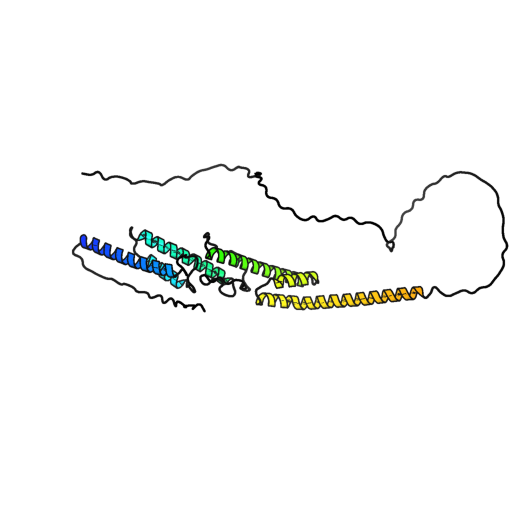306 PRO A N 1
ATOM 2331 C CA . PRO A 1 306 ? -41.792 21.452 4.108 1.00 40.59 306 PRO A CA 1
ATOM 2332 C C . PRO A 1 306 ? -40.792 20.724 3.203 1.00 40.59 306 PRO A C 1
ATOM 2334 O O . PRO A 1 306 ? -39.572 20.836 3.319 1.00 40.59 306 PRO A O 1
ATOM 2337 N N . ALA A 1 307 ? -41.378 19.975 2.276 1.00 32.69 307 ALA A N 1
ATOM 2338 C CA . ALA A 1 307 ? -40.731 19.296 1.175 1.00 32.69 307 ALA A CA 1
ATOM 2339 C C . ALA A 1 307 ? -40.636 20.202 -0.070 1.00 32.69 307 ALA A C 1
ATOM 2341 O O . ALA A 1 307 ? -41.545 20.978 -0.340 1.00 32.69 307 ALA A O 1
ATOM 2342 N N . ASN A 1 308 ? -39.577 19.958 -0.848 1.00 32.47 308 ASN A N 1
ATOM 2343 C CA . ASN A 1 308 ? -39.525 19.905 -2.314 1.00 32.47 308 ASN A CA 1
ATOM 2344 C C . ASN A 1 308 ? -39.853 21.168 -3.147 1.00 32.47 308 ASN A C 1
ATOM 2346 O O . ASN A 1 308 ? -41.010 21.556 -3.247 1.00 32.47 308 ASN A O 1
ATOM 2350 N N . GLN A 1 309 ? -38.863 21.663 -3.909 1.00 29.44 309 GLN A N 1
ATOM 2351 C CA . GLN A 1 309 ? -39.032 21.955 -5.344 1.00 29.44 309 GLN A CA 1
ATOM 2352 C C . GLN A 1 309 ? -37.695 22.207 -6.069 1.00 29.44 309 GLN A C 1
ATOM 2354 O O . GLN A 1 309 ? -36.862 22.998 -5.635 1.00 29.44 309 GLN A O 1
ATOM 2359 N N . ASN A 1 310 ? -37.545 21.529 -7.212 1.00 30.98 310 ASN A N 1
ATOM 2360 C CA . ASN A 1 310 ? -36.691 21.894 -8.345 1.00 30.98 310 ASN A CA 1
ATOM 2361 C C . ASN A 1 310 ? -36.873 23.373 -8.735 1.00 30.98 310 ASN A C 1
ATOM 2363 O O . ASN A 1 310 ? -38.018 23.796 -8.862 1.00 30.98 310 ASN A O 1
ATOM 2367 N N . ASN A 1 311 ? -35.799 24.083 -9.099 1.00 28.73 311 ASN A N 1
ATOM 2368 C CA . ASN A 1 311 ? -35.573 24.516 -10.486 1.00 28.73 311 ASN A CA 1
ATOM 2369 C C . ASN A 1 311 ? -34.183 25.156 -10.665 1.00 28.73 311 ASN A C 1
ATOM 2371 O O . ASN A 1 311 ? -33.653 25.828 -9.787 1.00 28.73 311 ASN A O 1
ATOM 2375 N N . SER A 1 312 ? -33.662 24.919 -11.860 1.00 32.44 312 SER A N 1
ATOM 2376 C CA . SER A 1 312 ? -32.545 25.523 -12.579 1.00 32.44 312 SER A CA 1
ATOM 2377 C C . SER A 1 312 ? -32.486 27.053 -12.502 1.00 32.44 312 SER A C 1
ATOM 2379 O O . SER A 1 312 ? -33.524 27.712 -12.471 1.00 32.44 312 SER A O 1
ATOM 2381 N N . GLY A 1 313 ? -31.282 27.615 -12.616 1.00 28.20 313 GLY A N 1
ATOM 2382 C CA . GLY A 1 313 ? -31.106 29.033 -12.921 1.00 28.20 313 GLY A CA 1
ATOM 2383 C C . GLY A 1 313 ? -29.697 29.534 -12.642 1.00 28.20 313 GLY A C 1
ATOM 2384 O O . GLY A 1 313 ? -29.298 29.652 -11.489 1.00 28.20 313 GLY A O 1
ATOM 2385 N N . ASP A 1 314 ? -28.976 29.813 -13.722 1.00 32.78 314 ASP A N 1
ATOM 2386 C CA . ASP A 1 314 ? -27.684 30.487 -13.789 1.00 32.78 314 ASP A CA 1
ATOM 2387 C C . ASP A 1 314 ? -27.591 31.756 -12.926 1.00 32.78 314 ASP A C 1
ATOM 2389 O O . ASP A 1 314 ? -28.549 32.518 -12.793 1.00 32.78 314 ASP A O 1
ATOM 2393 N N . GLY A 1 315 ? -26.395 32.035 -12.403 1.00 29.23 315 GLY A N 1
ATOM 2394 C CA . GLY A 1 315 ? -26.128 33.280 -11.687 1.00 29.23 315 GLY A CA 1
ATOM 2395 C C . GLY A 1 315 ? -24.682 33.413 -11.233 1.00 29.23 315 GLY A C 1
ATOM 2396 O O . GLY A 1 315 ? -24.340 33.050 -10.113 1.00 29.23 315 GLY A O 1
ATOM 2397 N N . TYR A 1 316 ? -23.843 33.956 -12.115 1.00 35.97 316 TYR A N 1
ATOM 2398 C CA . TYR A 1 316 ? -22.535 34.525 -11.793 1.00 35.97 316 TYR A CA 1
ATOM 2399 C C . TYR A 1 316 ? -22.639 35.519 -10.631 1.00 35.97 316 TYR A C 1
ATOM 2401 O O . TYR A 1 316 ? -23.332 36.518 -10.781 1.00 35.97 316 TYR A O 1
ATOM 2409 N N . TRP A 1 317 ? -21.872 35.309 -9.558 1.00 30.22 317 TRP A N 1
ATOM 2410 C CA . TRP A 1 317 ? -21.368 36.386 -8.701 1.00 30.22 317 TRP A CA 1
ATOM 2411 C C . TRP A 1 317 ? -19.976 36.030 -8.178 1.00 30.22 317 TRP A C 1
ATOM 2413 O O . TRP A 1 317 ? -19.779 35.096 -7.403 1.00 30.22 317 TRP A O 1
ATOM 2423 N N . THR A 1 318 ? -19.005 36.788 -8.670 1.00 39.28 318 THR A N 1
ATOM 2424 C CA . THR A 1 318 ? -17.645 36.924 -8.160 1.00 39.28 318 THR A CA 1
ATOM 2425 C C . THR A 1 318 ? -17.644 37.795 -6.907 1.00 39.28 318 THR A C 1
ATOM 2427 O O . THR A 1 318 ? -18.111 38.929 -6.969 1.00 39.28 318 THR A O 1
ATOM 2430 N N . ASP A 1 319 ? -17.051 37.299 -5.824 1.00 37.69 319 ASP A N 1
ATOM 2431 C CA . ASP A 1 319 ? -16.519 38.092 -4.709 1.00 37.69 319 ASP A CA 1
ATOM 2432 C C . ASP A 1 319 ? -15.418 37.221 -4.054 1.00 37.69 319 ASP A C 1
ATOM 2434 O O . ASP A 1 319 ? -15.673 36.080 -3.687 1.00 37.69 319 ASP A O 1
ATOM 2438 N N . GLY A 1 320 ? -14.134 37.564 -3.968 1.00 32.81 320 GLY A N 1
ATOM 2439 C CA . GLY A 1 320 ? -13.494 38.857 -4.143 1.00 32.81 320 GLY A CA 1
ATOM 2440 C C . GLY A 1 320 ? -12.841 39.342 -2.854 1.00 32.81 320 GLY A C 1
ATOM 2441 O O . GLY A 1 320 ? -13.059 40.492 -2.516 1.00 32.81 320 GLY A O 1
ATOM 2442 N N . LYS A 1 321 ? -12.056 38.526 -2.115 1.00 33.47 321 LYS A N 1
ATOM 2443 C CA . LYS A 1 321 ? -11.299 39.018 -0.943 1.00 33.47 321 LYS A CA 1
ATOM 2444 C C . LYS A 1 321 ? -9.938 38.340 -0.674 1.00 33.47 321 LYS A C 1
ATOM 2446 O O . LYS A 1 321 ? -9.864 37.150 -0.391 1.00 33.47 321 LYS A O 1
ATOM 2451 N N . TYR A 1 322 ? -8.926 39.219 -0.665 1.00 33.09 322 TYR A N 1
ATOM 2452 C CA . TYR A 1 322 ? -7.608 39.219 -0.004 1.00 33.09 322 TYR A CA 1
ATOM 2453 C C . TYR A 1 322 ? -6.465 38.345 -0.537 1.00 33.09 322 TYR A C 1
ATOM 2455 O O . TYR A 1 322 ? -6.354 37.188 -0.164 1.00 33.09 322 TYR A O 1
ATOM 2463 N N . TYR A 1 323 ? -5.501 38.995 -1.204 1.00 34.78 323 TYR A N 1
ATOM 2464 C CA . TYR A 1 323 ? -4.120 39.051 -0.703 1.00 34.78 323 TYR A CA 1
ATOM 2465 C C . TYR A 1 323 ? -3.569 40.468 -0.872 1.00 34.78 323 TYR A C 1
ATOM 2467 O O . TYR A 1 323 ? -3.677 41.058 -1.944 1.00 34.78 323 TYR A O 1
ATOM 2475 N N . ASN A 1 324 ? -3.044 41.007 0.227 1.00 33.59 324 ASN A N 1
ATOM 2476 C CA . ASN A 1 324 ? -2.309 42.258 0.255 1.00 33.59 324 ASN A CA 1
ATOM 2477 C C . ASN A 1 324 ? -0.875 41.992 -0.213 1.00 33.59 324 ASN A C 1
ATOM 2479 O O . ASN A 1 324 ? -0.245 41.020 0.211 1.00 33.59 324 ASN A O 1
ATOM 2483 N N . THR A 1 325 ? -0.432 42.863 -1.104 1.00 36.91 325 THR A N 1
ATOM 2484 C CA . THR A 1 325 ? 0.916 43.042 -1.633 1.00 36.91 325 THR A CA 1
ATOM 2485 C C . THR A 1 325 ? 1.859 43.500 -0.518 1.00 36.91 325 THR A C 1
ATOM 2487 O O . THR A 1 325 ? 1.398 44.163 0.407 1.00 36.91 325 THR A O 1
ATOM 2490 N N . ASP A 1 326 ? 3.128 43.077 -0.575 1.00 35.59 326 ASP A N 1
ATOM 2491 C CA . ASP A 1 326 ? 4.339 43.887 -0.315 1.00 35.59 326 ASP A CA 1
ATOM 2492 C C . ASP A 1 326 ? 5.550 42.973 -0.038 1.00 35.59 326 ASP A C 1
ATOM 2494 O O . ASP A 1 326 ? 5.723 42.465 1.072 1.00 35.59 326 ASP A O 1
ATOM 2498 N N . HIS A 1 327 ? 6.398 42.779 -1.054 1.00 38.41 327 HIS A N 1
ATOM 2499 C CA . HIS A 1 327 ? 7.862 42.755 -0.917 1.00 38.41 327 HIS A CA 1
ATOM 2500 C C . HIS A 1 327 ? 8.509 42.923 -2.301 1.00 38.41 327 HIS A C 1
ATOM 2502 O O . HIS A 1 327 ? 8.417 42.044 -3.160 1.00 38.41 327 HIS A O 1
ATOM 2508 N N . ASP A 1 328 ? 9.150 44.075 -2.482 1.00 41.22 328 ASP A N 1
ATOM 2509 C CA . ASP A 1 328 ? 10.249 44.325 -3.420 1.00 41.22 328 ASP A CA 1
ATOM 2510 C C . ASP A 1 328 ? 11.377 43.287 -3.178 1.00 41.22 328 ASP A C 1
ATOM 2512 O O . ASP A 1 328 ? 11.508 42.776 -2.068 1.00 41.22 328 ASP A O 1
ATOM 2516 N N . GLY A 1 329 ? 12.249 42.884 -4.100 1.00 33.41 329 GLY A N 1
ATOM 2517 C CA . GLY A 1 329 ? 12.574 43.379 -5.426 1.00 33.41 329 GLY A CA 1
ATOM 2518 C C . GLY A 1 329 ? 14.092 43.287 -5.615 1.00 33.41 329 GLY A C 1
ATOM 2519 O O . GLY A 1 329 ? 14.782 44.203 -5.198 1.00 33.41 329 GLY A O 1
ATOM 2520 N N . ASP A 1 330 ? 14.583 42.207 -6.236 1.00 35.00 330 ASP A N 1
ATOM 2521 C CA . ASP A 1 330 ? 15.900 42.019 -6.888 1.00 35.00 330 ASP A CA 1
ATOM 2522 C C . ASP A 1 330 ? 16.093 40.507 -7.175 1.00 35.00 330 ASP A C 1
ATOM 2524 O O . ASP A 1 330 ? 15.763 39.654 -6.365 1.00 35.00 330 ASP A O 1
ATOM 2528 N N . GLY A 1 331 ? 16.530 39.996 -8.324 1.00 33.16 331 GLY A N 1
ATOM 2529 C CA . GLY A 1 331 ? 17.192 40.575 -9.480 1.00 33.16 331 GLY A CA 1
ATOM 2530 C C . GLY A 1 331 ? 18.366 39.669 -9.865 1.00 33.16 331 GLY A C 1
ATOM 2531 O O . GLY A 1 331 ? 19.480 39.967 -9.465 1.00 33.16 331 GLY A O 1
ATOM 2532 N N . ASN A 1 332 ? 18.130 38.553 -10.576 1.00 33.44 332 ASN A N 1
ATOM 2533 C CA . ASN A 1 332 ? 19.050 38.000 -11.592 1.00 33.44 332 ASN A CA 1
ATOM 2534 C C . ASN A 1 332 ? 18.490 36.712 -12.225 1.00 33.44 332 ASN A C 1
ATOM 2536 O O . ASN A 1 332 ? 18.480 35.647 -11.607 1.00 33.44 332 ASN A O 1
ATOM 2540 N N . VAL A 1 333 ? 18.073 36.793 -13.482 1.00 42.16 333 VAL A N 1
ATOM 2541 C CA . VAL A 1 333 ? 17.928 35.640 -14.377 1.00 42.16 333 VAL A CA 1
ATOM 2542 C C . VAL A 1 333 ? 18.384 36.149 -15.719 1.00 42.16 333 VAL A C 1
ATOM 2544 O O . VAL A 1 333 ? 17.741 37.064 -16.216 1.00 42.16 333 VAL A O 1
ATOM 2547 N N . ASP A 1 334 ? 19.487 35.617 -16.247 1.00 40.53 334 ASP A N 1
ATOM 2548 C CA . ASP A 1 334 ? 19.909 35.953 -17.599 1.00 40.53 334 ASP A CA 1
ATOM 2549 C C . ASP A 1 334 ? 20.985 34.992 -18.160 1.00 40.53 334 ASP A C 1
ATOM 2551 O O . ASP A 1 334 ? 22.034 34.771 -17.556 1.00 40.53 334 ASP A O 1
ATOM 2555 N N . TRP A 1 335 ? 20.636 34.449 -19.336 1.00 32.91 335 TRP A N 1
ATOM 2556 C CA . TRP A 1 335 ? 21.426 33.945 -20.477 1.00 32.91 335 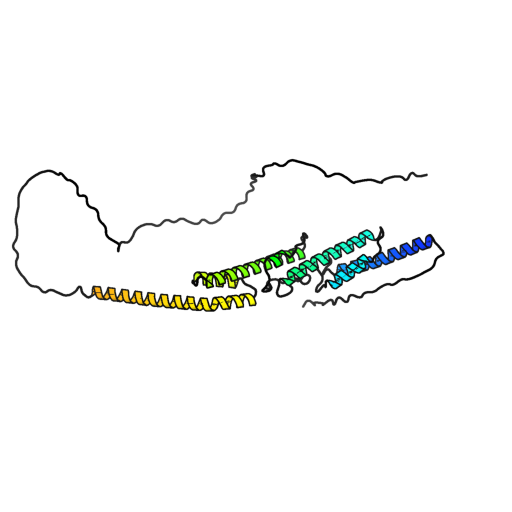TRP A CA 1
ATOM 2557 C C . TRP A 1 335 ? 22.385 32.754 -20.332 1.00 32.91 335 TRP A C 1
ATOM 2559 O O . TRP A 1 335 ? 23.349 32.791 -19.583 1.00 32.91 335 TRP A O 1
ATOM 2569 N N . TRP A 1 336 ? 22.163 31.725 -21.167 1.00 34.19 336 TRP A N 1
ATOM 2570 C CA . TRP A 1 336 ? 22.987 31.469 -22.364 1.00 34.19 336 TRP A CA 1
ATOM 2571 C C . TRP A 1 336 ? 22.179 30.647 -23.384 1.00 34.19 336 TRP A C 1
ATOM 2573 O O . TRP A 1 336 ? 22.067 29.426 -23.288 1.00 34.19 336 TRP A O 1
ATOM 2583 N N . ASP A 1 337 ? 21.605 31.371 -24.345 1.00 38.25 337 ASP A N 1
ATOM 2584 C CA . ASP A 1 337 ? 21.381 30.927 -25.720 1.00 38.25 337 ASP A CA 1
ATOM 2585 C C . ASP A 1 337 ? 22.550 31.483 -26.553 1.00 38.25 337 ASP A C 1
ATOM 2587 O O . ASP A 1 337 ? 23.057 32.568 -26.253 1.00 38.25 337 ASP A O 1
ATOM 2591 N N . GLY A 1 338 ? 23.037 30.725 -27.532 1.00 35.47 338 GLY A N 1
ATOM 2592 C CA . GLY A 1 338 ? 24.297 31.039 -28.205 1.00 35.47 338 GLY A CA 1
ATOM 2593 C C . GLY A 1 338 ? 24.684 30.075 -29.322 1.00 35.47 338 GLY A C 1
ATOM 2594 O O . GLY A 1 338 ? 25.684 29.378 -29.208 1.00 35.47 338 GLY A O 1
ATOM 2595 N N . MET A 1 339 ? 23.860 30.060 -30.374 1.00 35.28 339 MET A N 1
ATOM 2596 C CA . MET A 1 339 ? 24.245 30.320 -31.773 1.00 35.28 339 MET A CA 1
ATOM 2597 C C . MET A 1 339 ? 25.406 29.516 -32.396 1.00 35.28 339 MET A C 1
ATOM 2599 O O . MET A 1 339 ? 26.560 29.677 -32.013 1.00 35.28 339 MET A O 1
ATOM 2603 N N . LEU A 1 340 ? 25.102 28.772 -33.470 1.00 38.62 340 LEU A N 1
ATOM 2604 C CA . LEU A 1 340 ? 25.943 28.654 -34.675 1.00 38.62 340 LEU A CA 1
ATOM 2605 C C . LEU A 1 340 ? 25.110 28.046 -35.821 1.00 38.62 340 LEU A C 1
ATOM 2607 O O . LEU A 1 340 ? 25.081 26.834 -36.025 1.00 38.62 340 LEU A O 1
ATOM 2611 N N . GLU A 1 341 ? 24.422 28.927 -36.546 1.00 40.56 341 GLU A N 1
ATOM 2612 C CA . GLU A 1 341 ? 23.970 28.710 -37.923 1.00 40.56 341 GLU A CA 1
ATOM 2613 C C . GLU A 1 341 ? 24.940 29.432 -38.878 1.00 40.56 341 GLU A C 1
ATOM 2615 O O . GLU A 1 341 ? 25.482 30.489 -38.553 1.00 40.56 341 GLU A O 1
ATOM 2620 N N . ASP A 1 342 ? 25.110 28.813 -40.045 1.00 42.53 342 ASP A N 1
ATOM 2621 C CA . ASP A 1 342 ? 25.528 29.364 -41.337 1.00 42.53 342 ASP A CA 1
ATOM 2622 C C . ASP A 1 342 ? 26.988 29.773 -41.585 1.00 42.53 342 ASP A C 1
ATOM 2624 O O . ASP A 1 342 ? 27.389 30.914 -41.394 1.00 42.53 342 ASP A O 1
ATOM 2628 N N . TYR A 1 343 ? 27.733 28.851 -42.212 1.00 40.72 343 TYR A N 1
ATOM 2629 C CA . TYR A 1 343 ? 28.601 29.146 -43.363 1.00 40.72 343 TYR A CA 1
ATOM 2630 C C . TYR A 1 343 ? 28.708 27.901 -44.260 1.00 40.72 343 TYR A C 1
ATOM 2632 O O . TYR A 1 343 ? 29.454 26.977 -43.951 1.00 40.72 343 TYR A O 1
ATOM 2640 N N . PHE A 1 344 ? 28.000 27.886 -45.392 1.00 44.78 344 PHE A N 1
ATOM 2641 C CA . PHE A 1 344 ? 28.442 27.180 -46.600 1.00 44.78 344 PHE A CA 1
ATOM 2642 C C . PHE A 1 344 ? 27.941 27.936 -47.833 1.00 44.78 344 PHE A C 1
ATOM 2644 O O . PHE A 1 344 ? 26.767 27.882 -48.192 1.00 44.78 344 PHE A O 1
ATOM 2651 N N . THR A 1 345 ? 28.867 28.654 -48.464 1.00 48.25 345 THR A N 1
ATOM 2652 C CA . THR A 1 345 ? 28.721 29.204 -49.811 1.00 48.25 345 THR A CA 1
ATOM 2653 C C . THR A 1 345 ? 29.173 28.143 -50.811 1.00 48.25 345 THR A C 1
ATOM 2655 O O . THR A 1 345 ? 30.166 27.451 -50.586 1.00 48.25 345 THR A O 1
ATOM 2658 N N . ILE A 1 346 ? 28.410 28.022 -51.892 1.00 47.25 346 ILE A N 1
ATOM 2659 C CA . ILE A 1 346 ? 28.685 27.219 -53.083 1.00 47.25 346 ILE A CA 1
ATOM 2660 C C . ILE A 1 346 ? 29.652 28.007 -53.978 1.00 47.25 346 ILE A C 1
ATOM 2662 O O . ILE A 1 346 ? 29.314 29.125 -54.360 1.00 47.25 346 ILE A O 1
ATOM 2666 N N . ASP A 1 347 ? 30.825 27.440 -54.263 1.00 54.78 347 ASP A N 1
ATOM 2667 C CA . ASP A 1 347 ? 31.387 27.220 -55.614 1.00 54.78 347 ASP A CA 1
ATOM 2668 C C . ASP A 1 347 ? 32.664 26.364 -55.537 1.00 54.78 347 ASP A C 1
ATOM 2670 O O . ASP A 1 347 ? 33.523 26.642 -54.663 1.00 54.78 347 ASP A O 1
#

Organism: NCBI:txid44008

Sequence (347 aa):
MKKNTKIAVVVGLVVLLGAGGGFGYYNHLKTEQTKQEIKLESLKLKQLQQEVNKFYESNKKDFLAKDLKKEEVVKVEKQVDEIKVNAELTPTKNEVKNALKDVSTKLEVQTQINNLYEKPVINGSQVVKDVPIKANVDKKQVEAVKLTKANDAWTKAVTALKADSATQVKNTDDAKQAVKALEKDRTPENLAKAQEALNKVKNTTVKKDLNTKVDPVKKEIETKVQEQQAKQQADAQTQTQAQQQSTSQAQGTTSAPQTQSTPATSGNTGGTSNNVAPRQSQPAQSSNNGGGSSTPSQPAQQPSQPANQNNSGDGYWTDGKYYNTDHDGDGNVDWWDGMLEDYFTID

Mean predicted aligned error: 18.36 Å

InterPro domains:
  IPR041909 Sbi, C3 binding domain IV [G3DSA:1.10.10.1270] (169-224)

Secondary structure (DSSP, 8-state):
-----------------------S-TTHHHHHHHHHHHHHHHHHHHHHHHHHHHTBSSTT-SSBPTT--HHHHHHHHHHHHTSPP-TTTHHHHHHHHHHHHHHHHHHHHHHHHHHHBSS-SEETTEE--SPPBPTT--HHHHHTSPPPS--SHHHHHHHHHHHHHHHHHHHHHHHHHHHHHHHHS--HHHHHHHHHHHHT---HHHHHHHHHHHHHHHHHHHHHHHHHHHHHHHHHHHHHHHHHHSSSSSS------------------------------------------------------------------------------------------------

pLDDT: mean 71.88, std 27.91, range [26.38, 98.69]

Nearest PDB structures (foldseek):
  8w7n-assembly1_A  TM=8.257E-01  e=5.848E-01  Bacillus thuringiensis
  4w8j-assembly1_A-2  TM=7.885E-01  e=1.364E+00  Bacillus thuringiensis serovar kurstaki str. HD73

Solvent-accessible surface area (backbone atoms only — not comparable to full-atom values): 22786 Å² total; per-residue (Å²): 135,84,83,80,78,80,78,78,84,78,85,81,85,81,82,86,81,84,83,86,91,87,92,86,56,80,63,70,49,47,53,52,48,50,51,50,49,52,52,50,48,50,52,52,51,51,52,50,43,54,53,58,54,57,50,22,64,44,97,82,57,52,31,43,22,65,86,70,50,70,67,62,55,53,52,51,52,53,57,58,66,70,50,81,80,47,86,86,48,42,65,61,51,50,52,44,50,52,50,49,52,51,51,52,52,53,48,53,39,51,49,52,56,24,67,44,30,74,54,76,32,62,54,31,88,48,71,57,76,94,68,35,48,39,87,85,57,48,71,66,66,53,64,66,53,69,80,72,91,61,93,43,69,40,46,52,50,53,51,52,52,48,52,50,49,47,48,49,38,49,29,43,51,51,20,55,50,28,45,55,46,24,73,75,45,78,42,75,67,35,47,51,50,20,53,58,28,41,69,58,33,70,32,64,67,55,39,49,61,51,44,70,62,44,54,63,54,51,53,52,41,54,51,54,52,51,54,51,53,53,50,55,53,52,52,52,53,53,55,54,54,58,60,57,59,66,70,71,73,80,81,85,86,87,83,85,80,88,83,84,88,86,82,88,76,87,85,86,82,87,86,86,88,82,90,85,87,85,90,85,87,87,90,82,88,84,84,81,88,86,85,80,90,81,88,88,86,89,82,91,80,86,85,81,85,85,81,90,80,90,82,88,78,90,78,94,79,91,82,88,83,86,83,85,86,89,80,89,87,87,90,88,84,84,87,89,83,82,87,87,81,88,89,83,83,89,132